Protein AF-A0AAP2W927-F1 (afdb_monomer)

Solvent-accessible surface area (backbone atoms only — not comparable to full-atom values): 16579 Å² total; per-residue (Å²): 138,87,88,82,86,79,88,80,82,81,78,82,79,80,78,75,82,73,83,51,72,66,64,53,50,55,53,52,53,53,50,55,56,51,49,67,62,45,52,66,55,53,55,59,55,50,60,62,66,34,50,56,60,29,52,51,37,48,52,53,52,42,51,56,51,50,53,50,54,73,75,40,98,78,74,52,71,67,54,54,34,49,52,55,70,71,43,90,69,63,37,78,82,71,36,56,79,45,62,45,78,50,72,59,98,88,72,82,48,74,26,45,23,38,33,33,80,74,47,92,60,71,49,62,59,44,102,68,80,62,88,65,61,72,53,50,58,58,54,50,53,51,54,52,48,40,58,48,53,69,75,42,90,55,78,44,41,68,61,40,47,57,53,47,35,64,74,59,74,68,58,61,32,34,41,32,44,94,90,44,69,22,28,42,41,78,47,50,41,72,71,22,66,85,87,57,57,55,69,40,30,36,40,39,32,30,32,82,53,87,64,84,61,66,87,45,39,30,37,29,38,37,35,66,83,81,69,44,46,30,33,11,21,32,89,86,48,44,81,84,22,58,41,73,70,87,37,54,32,35,67,58,38,44,52,45,50,76,67,38,48,32,89,97,50,92,37,44,36,40,42,78,58,90,63,69,47,58,48,64,76,87,125

Foldseek 3Di:
DDDDDDDDDDDPDDPPPDDDPVNVVVVVVVVVVVCVVVVVVVVVLVLLVQQLLQVVLQVVLLVVLVVVCVVDVDDDLVNSLVSQVPDPRARPVRWHWHWDWDDDPPPPDTWTWIATPSHRDIDTPDPDDDVPPQCNLQSVLLVQLLVQCVPDPDLDFQVSQVVVCVVLVNAFKWKAAPNQIWGKGKGFASLADPPDRSLFGMWIATASDPDDDDQQWGQWTQQSSNRFIKGFADLVLHGDGTGHQHDRTSVRSVVLQVQDHRPPDRRGRIDTRPDMHIGDPDD

Radius of gyration: 27.72 Å; Cα contacts (8 Å, |Δi|>4): 415; chains: 1; bounding box: 110×82×56 Å

Structure (mmCIF, N/CA/C/O backbone):
data_AF-A0AAP2W927-F1
#
_entry.id   AF-A0AAP2W927-F1
#
loop_
_atom_site.group_PDB
_atom_site.id
_atom_site.type_symbol
_atom_site.label_atom_id
_atom_site.label_alt_id
_atom_site.label_comp_id
_atom_site.label_asym_id
_atom_site.label_entity_id
_atom_site.label_seq_id
_atom_site.pdbx_PDB_ins_code
_atom_site.Cartn_x
_atom_site.Cartn_y
_atom_site.Cartn_z
_atom_site.occupancy
_atom_site.B_iso_or_equiv
_atom_site.auth_seq_id
_atom_site.auth_comp_id
_atom_site.auth_asym_id
_atom_site.auth_atom_id
_atom_site.pdbx_PDB_model_num
ATOM 1 N N . MET A 1 1 ? 69.339 57.121 -22.528 1.00 41.41 1 MET A N 1
ATOM 2 C CA . MET A 1 1 ? 67.972 56.944 -23.074 1.00 41.41 1 MET A CA 1
ATOM 3 C C . MET A 1 1 ? 67.552 55.491 -22.894 1.00 41.41 1 MET A C 1
ATOM 5 O O . MET A 1 1 ? 68.192 54.612 -23.451 1.00 41.41 1 MET A O 1
ATOM 9 N N . ILE A 1 2 ? 66.532 55.245 -22.070 1.00 43.00 2 ILE A N 1
ATOM 10 C CA . ILE A 1 2 ? 65.996 53.916 -21.736 1.00 43.00 2 ILE A CA 1
ATOM 11 C C . ILE A 1 2 ? 64.987 53.513 -22.824 1.00 43.00 2 ILE A C 1
ATOM 13 O O . ILE A 1 2 ? 64.023 54.243 -23.050 1.00 43.00 2 ILE A O 1
ATOM 17 N N . ARG A 1 3 ? 65.186 52.373 -23.503 1.00 48.12 3 ARG A N 1
ATOM 18 C CA . ARG A 1 3 ? 64.188 51.803 -24.428 1.00 48.12 3 ARG A CA 1
ATOM 19 C C . ARG A 1 3 ? 63.149 51.005 -23.631 1.00 48.12 3 ARG A C 1
ATOM 21 O O . ARG A 1 3 ? 63.486 50.005 -23.007 1.00 48.12 3 ARG A O 1
ATOM 28 N N . LYS A 1 4 ? 61.894 51.461 -23.659 1.00 57.12 4 LYS A N 1
ATOM 29 C CA . LYS A 1 4 ? 60.700 50.707 -23.238 1.00 57.12 4 LYS A CA 1
ATOM 30 C C . LYS A 1 4 ? 60.122 49.921 -24.423 1.00 57.12 4 LYS A C 1
ATOM 32 O O . LYS A 1 4 ? 60.138 50.419 -25.544 1.00 57.12 4 LYS A O 1
ATOM 37 N N . GLY A 1 5 ? 59.500 48.781 -24.114 1.00 51.12 5 GLY A N 1
ATOM 38 C CA . GLY A 1 5 ? 58.559 48.041 -24.971 1.00 51.12 5 GLY A CA 1
ATOM 39 C C . GLY A 1 5 ? 59.088 46.654 -25.349 1.00 51.12 5 GLY A C 1
ATOM 40 O O . GLY A 1 5 ? 60.235 46.541 -25.750 1.00 51.12 5 GLY A O 1
ATOM 41 N N . LEU A 1 6 ? 58.344 45.551 -25.261 1.00 59.62 6 LEU A N 1
ATOM 42 C CA . LEU A 1 6 ? 56.907 45.352 -25.075 1.00 59.62 6 LEU A CA 1
ATOM 43 C C . LEU A 1 6 ? 56.723 43.874 -24.660 1.00 59.62 6 LEU A C 1
ATOM 45 O O . LEU A 1 6 ? 57.213 42.988 -25.358 1.00 59.62 6 LEU A O 1
ATOM 49 N N . VAL A 1 7 ? 56.066 43.583 -23.533 1.00 63.94 7 VAL A N 1
ATOM 50 C CA . VAL A 1 7 ? 55.748 42.193 -23.151 1.00 63.94 7 VAL A CA 1
ATOM 51 C C . VAL A 1 7 ? 54.517 41.756 -23.943 1.00 63.94 7 VAL A C 1
ATOM 53 O O . VAL A 1 7 ? 53.431 42.305 -23.761 1.00 63.94 7 VAL A O 1
ATOM 56 N N . ALA A 1 8 ? 54.685 40.785 -24.838 1.00 65.44 8 ALA A N 1
ATOM 57 C CA . ALA A 1 8 ? 53.585 40.186 -25.582 1.00 65.44 8 ALA A CA 1
ATOM 58 C C . ALA A 1 8 ? 52.778 39.252 -24.664 1.00 65.44 8 ALA A C 1
ATOM 60 O O . ALA A 1 8 ? 53.240 38.180 -24.279 1.00 65.44 8 ALA A O 1
ATOM 61 N N . VAL A 1 9 ? 51.553 39.652 -24.318 1.00 65.06 9 VAL A N 1
ATOM 62 C CA . VAL A 1 9 ? 50.587 38.789 -23.625 1.00 65.06 9 VAL A CA 1
ATOM 63 C C . VAL A 1 9 ? 50.012 37.792 -24.634 1.00 65.06 9 VAL A C 1
ATOM 65 O O . VAL A 1 9 ? 49.172 38.139 -25.465 1.00 65.06 9 VAL A O 1
ATOM 68 N N . GLN A 1 10 ? 50.445 36.533 -24.567 1.00 65.56 10 GLN A N 1
ATOM 69 C CA . GLN A 1 10 ? 49.832 35.432 -25.315 1.00 65.56 10 GLN A CA 1
ATOM 70 C C . GLN A 1 10 ? 48.478 35.056 -24.690 1.00 65.56 10 GLN A C 1
ATOM 72 O O . GLN A 1 10 ? 48.405 34.363 -23.677 1.00 65.56 10 GLN A O 1
ATOM 77 N N . ARG A 1 11 ? 47.371 35.482 -25.316 1.00 64.31 11 ARG A N 1
ATOM 78 C CA . ARG A 1 11 ? 46.029 34.950 -25.017 1.00 64.31 11 ARG A CA 1
ATOM 79 C C . ARG A 1 11 ? 45.899 33.534 -25.582 1.00 64.31 11 ARG A C 1
ATOM 81 O O . ARG A 1 11 ? 45.743 33.353 -26.788 1.00 64.31 11 ARG A O 1
ATOM 88 N N . LYS A 1 12 ? 45.891 32.532 -24.702 1.00 61.78 12 LYS A N 1
ATOM 89 C CA . LYS A 1 12 ? 45.495 31.153 -25.018 1.00 61.78 12 LYS A CA 1
ATOM 90 C C . LYS A 1 12 ? 43.998 31.153 -25.375 1.00 61.78 12 LYS A C 1
ATOM 92 O O . LYS A 1 12 ? 43.150 31.313 -24.501 1.00 61.78 12 LYS A O 1
ATOM 97 N N . ARG A 1 13 ? 43.656 31.061 -26.666 1.00 63.75 13 ARG A N 1
ATOM 98 C CA . ARG A 1 13 ? 42.261 30.918 -27.116 1.00 63.75 13 ARG A CA 1
ATOM 99 C C . ARG A 1 13 ? 41.768 29.526 -26.717 1.00 63.75 13 ARG A C 1
ATOM 101 O O . ARG A 1 13 ? 42.129 28.546 -27.358 1.00 63.75 13 ARG A O 1
ATOM 108 N N . ASN A 1 14 ? 40.946 29.444 -25.674 1.00 65.31 14 ASN A N 1
ATOM 109 C CA . ASN A 1 14 ? 40.149 28.252 -25.400 1.00 65.31 14 ASN A CA 1
ATOM 110 C C . ASN A 1 14 ? 39.118 28.105 -26.524 1.00 65.31 14 ASN A C 1
ATOM 112 O O . ASN A 1 14 ? 38.119 28.825 -26.559 1.00 65.31 14 ASN A O 1
ATOM 116 N N . THR A 1 15 ? 39.368 27.193 -27.459 1.00 64.44 15 THR A N 1
ATOM 117 C CA . THR A 1 15 ? 38.362 26.750 -28.420 1.00 64.44 15 THR A CA 1
ATOM 118 C C . THR A 1 15 ? 37.320 25.941 -27.652 1.00 64.44 15 THR A C 1
ATOM 120 O O . THR A 1 15 ? 37.520 24.774 -27.321 1.00 64.44 15 THR A O 1
ATOM 123 N N . LYS A 1 16 ? 36.196 26.575 -27.306 1.00 66.56 16 LYS A N 1
ATOM 124 C CA . LYS A 1 16 ? 35.016 25.832 -26.862 1.00 66.56 16 LYS A CA 1
ATOM 125 C C . LYS A 1 16 ? 34.570 24.992 -28.059 1.00 66.56 16 LYS A C 1
ATOM 127 O O . LYS A 1 16 ? 34.172 25.556 -29.075 1.00 66.56 16 LYS A O 1
ATOM 132 N N . LYS A 1 17 ? 34.719 23.668 -27.977 1.00 70.69 17 LYS A N 1
ATOM 133 C CA . LYS A 1 17 ? 34.159 22.745 -28.968 1.00 70.69 17 LYS A CA 1
ATOM 134 C C . LYS A 1 17 ? 32.643 22.943 -28.934 1.00 70.69 17 LYS A C 1
ATOM 136 O O . LYS A 1 17 ? 32.009 22.627 -27.933 1.00 70.69 17 LYS A O 1
ATOM 141 N N . GLY A 1 18 ? 32.103 23.593 -29.961 1.00 71.06 18 GLY A N 1
ATOM 142 C CA . GLY A 1 18 ? 30.664 23.728 -30.139 1.00 71.06 18 GLY A CA 1
ATOM 143 C C . GLY A 1 18 ? 30.068 22.364 -30.461 1.00 71.06 18 GLY A C 1
ATOM 144 O O . GLY A 1 18 ? 30.702 21.558 -31.142 1.00 71.06 18 GLY A O 1
ATOM 145 N N . PHE A 1 19 ? 28.872 22.118 -29.944 1.00 75.06 19 PHE A N 1
ATOM 146 C CA . PHE A 1 19 ? 28.095 20.928 -30.255 1.00 75.06 19 PHE A CA 1
ATOM 147 C C . PHE A 1 19 ? 27.815 20.891 -31.761 1.00 75.06 19 PHE A C 1
ATOM 149 O O . PHE A 1 19 ? 27.463 21.917 -32.351 1.00 75.06 19 PHE A O 1
ATOM 156 N N . THR A 1 20 ? 28.022 19.745 -32.407 1.00 86.12 20 THR A N 1
ATOM 157 C CA . THR A 1 20 ? 27.751 19.637 -33.844 1.00 86.12 20 THR A CA 1
ATOM 158 C C . THR A 1 20 ? 26.249 19.473 -34.075 1.00 86.12 20 THR A C 1
ATOM 160 O O . THR A 1 20 ? 25.551 18.846 -33.282 1.00 86.12 20 THR A O 1
ATOM 163 N N . LEU A 1 21 ? 25.729 20.026 -35.175 1.00 86.06 21 LEU A N 1
ATOM 164 C CA . LEU A 1 21 ? 24.304 19.911 -35.522 1.00 86.06 21 LEU A CA 1
ATOM 165 C C . LEU A 1 21 ? 23.874 18.438 -35.652 1.00 86.06 21 LEU A C 1
ATOM 167 O O . LEU A 1 21 ? 22.769 18.067 -35.263 1.00 86.06 21 LEU A O 1
ATOM 171 N N . VAL A 1 22 ? 24.785 17.594 -36.140 1.00 90.38 22 VAL A N 1
ATOM 172 C CA . VAL A 1 22 ? 24.579 16.149 -36.291 1.00 90.38 22 VAL A CA 1
ATOM 173 C C . VAL A 1 22 ? 24.394 15.466 -34.936 1.00 90.38 22 VAL A C 1
ATOM 175 O O . VAL A 1 22 ? 23.472 14.673 -34.774 1.00 90.38 22 VAL A O 1
ATOM 178 N N . GLU A 1 23 ? 25.224 15.800 -33.950 1.00 88.06 23 GLU A N 1
ATOM 179 C CA . GLU A 1 23 ? 25.152 15.228 -32.601 1.00 88.06 23 GLU A CA 1
ATOM 180 C C . GLU A 1 23 ? 23.823 15.573 -31.911 1.00 88.06 23 GLU A C 1
ATOM 182 O O . GLU A 1 23 ? 23.238 14.731 -31.235 1.00 88.06 23 GLU A O 1
ATOM 187 N N . LEU A 1 24 ? 23.273 16.763 -32.180 1.00 89.00 24 LEU A N 1
ATOM 188 C CA . LEU A 1 24 ? 21.949 17.158 -31.690 1.00 89.00 24 LEU A CA 1
ATOM 189 C C . LEU A 1 24 ? 20.814 16.376 -32.351 1.00 89.00 24 LEU A C 1
ATOM 191 O O . LEU A 1 24 ? 19.895 15.932 -31.664 1.00 89.00 24 LEU A O 1
ATOM 195 N N . ILE A 1 25 ? 20.883 16.175 -33.667 1.00 93.31 25 ILE A N 1
ATOM 196 C CA . ILE A 1 25 ? 19.855 15.427 -34.399 1.00 93.31 25 ILE A CA 1
ATOM 197 C C . ILE A 1 25 ? 19.789 13.971 -33.933 1.00 93.31 25 ILE A C 1
ATOM 199 O O . ILE A 1 25 ? 18.691 13.458 -33.729 1.00 93.31 25 ILE A O 1
ATOM 203 N N . VAL A 1 26 ? 20.933 13.316 -33.715 1.00 93.62 26 VAL A N 1
ATOM 204 C CA . VAL A 1 26 ? 20.960 11.916 -33.258 1.00 93.62 26 VAL A CA 1
ATOM 205 C C . VAL A 1 26 ? 20.266 11.766 -31.901 1.00 93.62 26 VAL A C 1
ATOM 207 O O . VAL A 1 26 ? 19.464 10.852 -31.721 1.00 93.62 26 VAL A O 1
ATOM 210 N N . VAL A 1 27 ? 20.508 12.690 -30.968 1.00 93.19 27 VAL A N 1
ATOM 211 C CA . VAL A 1 27 ? 19.874 12.666 -29.641 1.00 93.19 27 VAL A CA 1
ATOM 212 C C . VAL A 1 27 ? 18.359 12.848 -29.741 1.00 93.19 27 VAL A C 1
ATOM 214 O O . VAL A 1 27 ? 17.614 12.094 -29.118 1.00 93.19 27 VAL A O 1
ATOM 217 N N . ILE A 1 28 ? 17.889 13.796 -30.557 1.00 94.12 28 ILE A N 1
ATOM 218 C CA . ILE A 1 28 ? 16.449 14.023 -30.755 1.00 94.12 28 ILE A CA 1
ATOM 219 C C . ILE A 1 28 ? 15.784 12.775 -31.346 1.00 94.12 28 ILE A C 1
ATOM 221 O O . ILE A 1 28 ? 14.728 12.368 -30.871 1.00 94.12 28 ILE A O 1
ATOM 225 N N . VAL A 1 29 ? 16.413 12.129 -32.333 1.00 95.94 29 VAL A N 1
ATOM 226 C CA . VAL A 1 29 ? 15.892 10.891 -32.935 1.00 95.94 29 VAL A CA 1
ATOM 227 C C . VAL A 1 29 ? 15.758 9.783 -31.889 1.00 95.94 29 VAL A C 1
ATOM 229 O O . VAL A 1 29 ? 14.711 9.142 -31.822 1.00 95.94 29 VAL A O 1
ATOM 232 N N . ILE A 1 30 ? 16.768 9.585 -31.037 1.00 94.69 30 ILE A N 1
ATOM 233 C CA . ILE A 1 30 ? 16.712 8.573 -29.970 1.00 94.69 30 ILE A CA 1
ATOM 234 C C . ILE A 1 30 ? 15.584 8.888 -28.977 1.00 94.69 30 ILE A C 1
ATOM 236 O O . ILE A 1 30 ? 14.810 7.995 -28.637 1.00 94.69 30 ILE A O 1
ATOM 240 N N . ILE A 1 31 ? 15.437 10.149 -28.553 1.00 94.38 31 ILE A N 1
ATOM 241 C CA . ILE A 1 31 ? 14.362 10.563 -27.636 1.00 94.38 31 ILE A CA 1
ATOM 242 C C . ILE A 1 31 ? 12.983 10.315 -28.256 1.00 94.38 31 ILE A C 1
ATOM 244 O O . ILE A 1 31 ? 12.106 9.796 -27.573 1.00 94.38 31 ILE A O 1
ATOM 248 N N . LEU A 1 32 ? 12.786 10.636 -29.538 1.00 93.94 32 LEU A N 1
ATOM 249 C CA . LEU A 1 32 ? 11.504 10.430 -30.221 1.00 93.94 32 LEU A CA 1
ATOM 250 C C . LEU A 1 32 ? 11.127 8.946 -30.311 1.00 93.94 32 LEU A C 1
ATOM 252 O O . LEU A 1 32 ? 9.969 8.595 -30.087 1.00 93.94 32 LEU A O 1
ATOM 256 N N . VAL A 1 33 ? 12.100 8.074 -30.588 1.00 92.94 33 VAL A N 1
ATOM 257 C CA . VAL A 1 33 ? 11.880 6.620 -30.623 1.00 92.94 33 VAL A CA 1
ATOM 258 C C . VAL A 1 33 ? 11.528 6.084 -29.232 1.00 92.94 33 VAL A C 1
ATOM 260 O O . VAL A 1 33 ? 10.567 5.329 -29.095 1.00 92.94 33 VAL A O 1
ATOM 263 N N . LEU A 1 34 ? 12.258 6.499 -28.191 1.00 92.12 34 LEU A N 1
ATOM 264 C CA . LEU A 1 34 ? 11.980 6.075 -26.816 1.00 92.12 34 LEU A CA 1
ATOM 265 C C . LEU A 1 34 ? 10.626 6.602 -26.320 1.00 92.12 34 LEU A C 1
ATOM 267 O O . LEU A 1 34 ? 9.846 5.843 -25.749 1.00 92.12 34 LEU A O 1
ATOM 271 N N . ALA A 1 35 ? 10.302 7.869 -26.587 1.00 85.62 35 ALA A N 1
ATOM 272 C CA . ALA A 1 35 ? 9.032 8.473 -26.196 1.00 85.62 35 ALA A CA 1
ATOM 273 C C . ALA A 1 35 ? 7.833 7.738 -26.816 1.00 85.62 35 ALA A C 1
ATOM 275 O O . ALA A 1 35 ? 6.854 7.473 -26.120 1.00 85.62 35 ALA A O 1
ATOM 276 N N . ALA A 1 36 ? 7.926 7.339 -28.090 1.00 88.56 36 ALA A N 1
ATOM 277 C CA . ALA A 1 36 ? 6.867 6.591 -28.765 1.00 88.56 36 ALA A CA 1
ATOM 278 C C . ALA A 1 36 ? 6.557 5.240 -28.090 1.00 88.56 36 ALA A C 1
ATOM 280 O O . ALA A 1 36 ? 5.397 4.833 -28.044 1.00 88.56 36 ALA A O 1
ATOM 281 N N . ALA A 1 37 ? 7.568 4.563 -27.535 1.00 80.69 37 ALA A N 1
ATOM 282 C CA . ALA A 1 37 ? 7.391 3.296 -26.823 1.00 80.69 37 ALA A CA 1
ATOM 283 C C . ALA A 1 37 ? 6.935 3.477 -25.362 1.00 80.69 37 ALA A C 1
ATOM 285 O O . ALA A 1 37 ? 6.188 2.652 -24.840 1.00 80.69 37 ALA A O 1
ATOM 286 N N . VAL A 1 38 ? 7.358 4.558 -24.701 1.00 78.06 38 VAL A N 1
ATOM 287 C CA . VAL A 1 38 ? 7.097 4.803 -23.271 1.00 78.06 38 VAL A CA 1
ATOM 288 C C . VAL A 1 38 ? 5.680 5.334 -23.011 1.00 78.06 38 VAL A C 1
ATOM 290 O O . VAL A 1 38 ? 5.053 4.946 -22.027 1.00 78.06 38 VAL A O 1
ATOM 293 N N . VAL A 1 39 ? 5.128 6.171 -23.895 1.00 72.19 39 VAL A N 1
ATOM 294 C CA . VAL A 1 39 ? 3.774 6.745 -23.743 1.00 72.19 39 VAL A CA 1
ATOM 295 C C . VAL A 1 39 ? 2.663 5.693 -23.539 1.00 72.19 39 VAL A C 1
ATOM 297 O O . VAL A 1 39 ? 1.903 5.840 -22.578 1.00 72.19 39 VAL A O 1
ATOM 300 N N . PRO A 1 40 ? 2.533 4.625 -24.356 1.00 65.50 40 PRO A N 1
ATOM 301 C CA . PRO A 1 40 ? 1.486 3.617 -24.145 1.00 65.50 40 PRO A CA 1
ATOM 302 C C . PRO A 1 40 ? 1.676 2.817 -22.849 1.00 65.50 40 PRO A C 1
ATOM 304 O O . PRO A 1 40 ? 0.692 2.409 -22.231 1.00 65.50 40 PRO A O 1
ATOM 307 N N . TRP A 1 41 ? 2.923 2.623 -22.411 1.00 59.75 41 TRP A N 1
ATOM 308 C CA . TRP A 1 41 ? 3.238 1.954 -21.150 1.00 59.75 41 TRP A CA 1
ATOM 309 C C . TRP A 1 41 ? 2.791 2.795 -19.943 1.00 59.75 41 TRP A C 1
ATOM 311 O O . TRP A 1 41 ? 2.049 2.301 -19.095 1.00 59.75 41 TRP A O 1
ATOM 321 N N . ILE A 1 42 ? 3.118 4.094 -19.927 1.00 63.06 42 ILE A N 1
ATOM 322 C CA . ILE A 1 42 ? 2.685 5.033 -18.876 1.00 63.06 42 ILE A CA 1
ATOM 323 C C . ILE A 1 42 ? 1.154 5.144 -18.821 1.00 63.06 42 ILE A C 1
ATOM 325 O O . ILE A 1 42 ? 0.568 5.096 -17.740 1.00 63.06 42 ILE A O 1
ATOM 329 N N . MET A 1 43 ? 0.483 5.243 -19.974 1.00 57.53 43 MET A N 1
ATOM 330 C CA . MET A 1 43 ? -0.981 5.359 -20.020 1.00 57.53 43 MET A CA 1
ATOM 331 C C . MET A 1 43 ? -1.692 4.157 -19.386 1.00 57.53 43 MET A C 1
ATOM 333 O O . MET A 1 43 ? -2.697 4.335 -18.699 1.00 57.53 43 MET A O 1
ATOM 337 N N . ARG A 1 44 ? -1.154 2.940 -19.545 1.00 51.59 44 ARG A N 1
ATOM 338 C CA . ARG A 1 44 ? -1.725 1.732 -18.933 1.00 51.59 44 ARG A CA 1
ATOM 339 C C . ARG A 1 44 ? -1.630 1.757 -17.404 1.00 51.59 44 ARG A C 1
ATOM 341 O O . ARG A 1 44 ? -2.599 1.398 -16.742 1.00 51.59 44 ARG A O 1
ATOM 348 N N . HIS A 1 45 ? -0.516 2.225 -16.842 1.00 51.53 45 HIS A N 1
ATOM 349 C CA . HIS A 1 45 ? -0.343 2.316 -15.387 1.00 51.53 45 HIS A CA 1
ATOM 350 C C . HIS A 1 45 ? -1.199 3.427 -14.751 1.00 51.53 45 HIS A C 1
ATOM 352 O O . HIS A 1 45 ? -1.743 3.234 -13.665 1.00 51.53 45 HIS A O 1
ATOM 358 N N . ILE A 1 46 ? -1.420 4.542 -15.459 1.00 58.41 46 ILE A N 1
ATOM 359 C CA . ILE A 1 46 ? -2.261 5.648 -14.972 1.00 58.41 46 ILE A CA 1
ATOM 360 C C . ILE A 1 46 ? -3.727 5.226 -14.780 1.00 58.41 46 ILE A C 1
ATOM 362 O O . ILE A 1 46 ? -4.356 5.645 -13.810 1.00 58.41 46 ILE A O 1
ATOM 366 N N . THR A 1 47 ? -4.287 4.406 -15.676 1.00 51.56 47 THR A N 1
ATOM 367 C CA . THR A 1 47 ? -5.705 3.994 -15.575 1.00 51.56 47 THR A CA 1
ATOM 368 C C . THR A 1 47 ? -6.008 3.228 -14.282 1.00 51.56 47 THR A C 1
ATOM 370 O O . THR A 1 47 ? -7.021 3.485 -13.639 1.00 51.56 47 THR A O 1
ATOM 373 N N . ASN A 1 48 ? -5.087 2.375 -13.824 1.00 51.41 48 ASN A N 1
ATOM 374 C CA . ASN A 1 48 ? -5.257 1.627 -12.576 1.00 51.41 48 ASN A CA 1
ATOM 375 C C . ASN A 1 48 ? -5.051 2.510 -11.336 1.00 51.41 48 ASN A C 1
ATOM 377 O O . ASN A 1 48 ? -5.844 2.435 -10.399 1.00 51.41 48 ASN A O 1
ATOM 381 N N . ALA A 1 49 ? -4.059 3.407 -11.359 1.00 55.22 49 ALA A N 1
ATOM 382 C CA . ALA A 1 49 ? -3.805 4.347 -10.263 1.00 55.22 49 ALA A CA 1
ATOM 383 C C . ALA A 1 49 ? -4.983 5.310 -10.015 1.00 55.22 49 ALA A C 1
ATOM 385 O O . ALA A 1 49 ? -5.205 5.758 -8.894 1.00 55.22 49 ALA A O 1
ATOM 386 N N . LYS A 1 50 ? -5.781 5.610 -11.048 1.00 64.62 50 LYS A N 1
ATOM 387 C CA . LYS A 1 50 ? -6.923 6.536 -10.970 1.00 64.62 50 LYS A CA 1
ATOM 388 C C . LYS A 1 50 ? -8.217 5.913 -10.445 1.00 64.62 50 LYS A C 1
ATOM 390 O O . LYS A 1 50 ? -9.121 6.658 -10.055 1.00 64.62 50 LYS A O 1
ATOM 395 N N . LYS A 1 51 ? -8.292 4.582 -10.358 1.00 65.88 51 LYS A N 1
ATOM 396 C CA . LYS A 1 51 ? -9.481 3.865 -9.878 1.00 65.88 51 LYS A CA 1
ATOM 397 C C . LYS A 1 51 ? -9.768 4.110 -8.397 1.00 65.88 51 LYS A C 1
ATOM 399 O O . LYS A 1 51 ? -10.923 4.292 -8.025 1.00 65.88 51 LYS A O 1
ATOM 404 N N . VAL A 1 52 ? -8.742 4.169 -7.551 1.00 63.78 52 VAL A N 1
ATOM 405 C CA . VAL A 1 52 ? -8.932 4.357 -6.100 1.00 63.78 52 VAL A CA 1
ATOM 406 C C . VAL A 1 52 ? -9.223 5.782 -5.685 1.00 63.78 52 VAL A C 1
ATOM 408 O O . VAL A 1 52 ? -10.151 5.970 -4.899 1.00 63.78 52 VAL A O 1
ATOM 411 N N . PRO 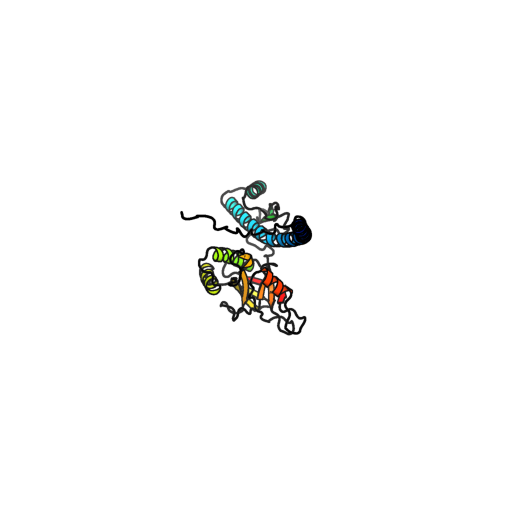A 1 53 ? -8.553 6.802 -6.239 1.00 66.50 53 PRO A N 1
ATOM 412 C CA . PRO A 1 53 ? -8.992 8.167 -6.023 1.00 66.50 53 PRO A CA 1
ATOM 413 C C . PRO A 1 53 ? -10.414 8.376 -6.563 1.00 66.50 53 PRO A C 1
ATOM 415 O O . PRO A 1 53 ? -11.206 9.032 -5.904 1.00 66.50 53 PRO A O 1
ATOM 418 N N . CYS A 1 54 ? -10.799 7.741 -7.681 1.00 74.19 54 CYS A N 1
ATOM 419 C CA . CYS A 1 54 ? -12.195 7.732 -8.141 1.00 74.19 54 CYS A CA 1
ATOM 420 C C . CYS A 1 54 ? -13.146 7.102 -7.104 1.00 74.19 54 CYS A C 1
ATOM 422 O O . CYS A 1 54 ? -14.178 7.683 -6.777 1.00 74.19 54 CYS A O 1
ATOM 424 N N . GLN A 1 55 ? -12.789 5.951 -6.529 1.00 71.31 55 GLN A N 1
ATOM 425 C CA . GLN A 1 55 ? -13.586 5.301 -5.486 1.00 71.31 55 GLN A CA 1
ATOM 426 C C . GLN A 1 55 ? -13.735 6.179 -4.231 1.00 71.31 55 GLN A C 1
ATOM 428 O O . GLN A 1 55 ? -14.844 6.332 -3.720 1.00 71.31 55 GLN A O 1
ATOM 433 N N . SER A 1 56 ? -12.639 6.780 -3.763 1.00 67.81 56 SER A N 1
ATOM 434 C CA . SER A 1 56 ? -12.624 7.700 -2.620 1.00 67.81 56 SER A CA 1
ATOM 435 C C . SER A 1 56 ? -13.469 8.949 -2.891 1.00 67.81 56 SER A C 1
ATOM 437 O O . SER A 1 56 ? -14.317 9.313 -2.079 1.00 67.81 56 SER A O 1
ATOM 439 N N . ASN A 1 57 ? -13.327 9.535 -4.083 1.00 79.12 57 ASN A N 1
ATOM 440 C CA . ASN A 1 57 ? -14.101 10.689 -4.531 1.00 79.12 57 ASN A CA 1
ATOM 441 C C . ASN A 1 57 ? -15.603 10.382 -4.561 1.00 79.12 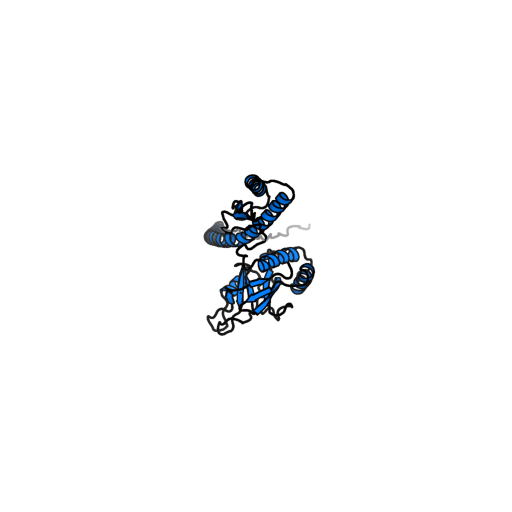57 ASN A C 1
ATOM 443 O O . ASN A 1 57 ? -16.389 11.149 -4.020 1.00 79.12 57 ASN A O 1
ATOM 447 N N . ARG A 1 58 ? -16.018 9.231 -5.105 1.00 77.19 58 ARG A N 1
ATOM 448 C CA . ARG A 1 58 ? -17.428 8.808 -5.051 1.00 77.19 58 ARG A CA 1
ATOM 449 C C . ARG A 1 58 ? -17.932 8.646 -3.615 1.00 77.19 58 ARG A C 1
ATOM 451 O O . ARG A 1 58 ? -19.072 8.991 -3.344 1.00 77.19 58 ARG A O 1
ATOM 458 N N . ARG A 1 59 ? -17.107 8.141 -2.689 1.00 72.44 59 ARG A N 1
ATOM 459 C CA . ARG A 1 59 ? -17.477 7.979 -1.271 1.00 72.44 59 ARG A CA 1
ATOM 460 C C . ARG A 1 59 ? -17.667 9.329 -0.575 1.00 72.44 59 ARG A C 1
ATOM 462 O O . ARG A 1 59 ? -18.656 9.502 0.123 1.00 72.44 59 ARG A O 1
ATOM 469 N N . ALA A 1 60 ? -16.737 10.260 -0.778 1.00 70.94 60 ALA A N 1
ATOM 470 C CA . ALA A 1 60 ? -16.842 11.623 -0.262 1.00 70.94 60 ALA A CA 1
ATOM 471 C C . ALA A 1 60 ? -18.097 12.316 -0.805 1.00 70.94 60 ALA A C 1
ATOM 473 O O . ALA A 1 60 ? -18.886 12.847 -0.035 1.00 70.94 60 ALA A O 1
ATOM 474 N N . LEU A 1 61 ? -18.341 12.180 -2.110 1.00 75.88 61 LEU A N 1
ATOM 475 C CA . LEU A 1 61 ? -19.511 12.757 -2.758 1.00 75.88 61 LEU A CA 1
ATOM 476 C C . LEU A 1 61 ? -20.830 12.166 -2.234 1.00 75.88 61 LEU A C 1
ATOM 478 O O . LEU A 1 61 ? -21.802 12.891 -2.083 1.00 75.88 61 LEU A O 1
ATOM 482 N N . ILE A 1 62 ? -20.868 10.873 -1.897 1.00 74.19 62 ILE A N 1
ATOM 483 C CA . ILE A 1 62 ? -22.029 10.271 -1.223 1.00 74.19 62 ILE A CA 1
ATOM 484 C C . ILE A 1 62 ? -22.267 10.915 0.144 1.00 74.19 62 ILE A C 1
ATOM 486 O O . ILE A 1 62 ? -23.413 11.212 0.457 1.00 74.19 62 ILE A O 1
ATOM 490 N N . TYR A 1 63 ? -21.226 11.141 0.952 1.00 67.25 63 TYR A N 1
ATOM 491 C CA . TYR A 1 63 ? -21.402 11.776 2.261 1.00 67.25 63 TYR A CA 1
ATOM 492 C C . TYR A 1 63 ? -21.924 13.209 2.141 1.00 67.25 63 TYR A C 1
ATOM 494 O O . TYR A 1 63 ? -22.844 13.553 2.873 1.00 67.25 63 TYR A O 1
ATOM 502 N N . ASP A 1 64 ? -21.416 13.997 1.190 1.00 72.06 64 ASP A N 1
ATOM 503 C CA . ASP A 1 64 ? -21.898 15.365 0.951 1.00 72.06 64 ASP A CA 1
ATOM 504 C C . ASP A 1 64 ? -23.381 15.378 0.544 1.00 72.06 64 ASP A C 1
ATOM 506 O O . ASP A 1 64 ? -24.166 16.197 1.020 1.00 72.06 64 ASP A O 1
ATOM 510 N N . LEU A 1 65 ? -23.788 14.443 -0.320 1.00 73.75 65 LEU A N 1
ATOM 511 C CA . LEU A 1 65 ? -25.180 14.322 -0.756 1.00 73.75 65 LEU A CA 1
ATOM 512 C C . LEU A 1 65 ? -26.10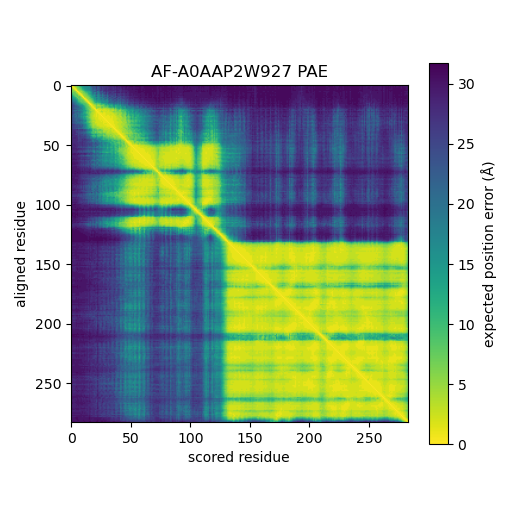0 13.809 0.360 1.00 73.75 65 LEU A C 1
ATOM 514 O O . LEU A 1 65 ? -27.238 14.257 0.461 1.00 73.75 65 LEU A O 1
ATOM 518 N N . VAL A 1 66 ? -25.627 12.887 1.202 1.00 71.25 66 VAL A N 1
ATOM 519 C CA . VAL A 1 66 ? -26.382 12.396 2.366 1.00 71.25 66 VAL A CA 1
ATOM 520 C C . VAL A 1 66 ? -26.524 13.483 3.433 1.00 71.25 66 VAL A C 1
ATOM 522 O O . VAL A 1 66 ? -27.595 13.604 4.017 1.00 71.25 66 VAL A O 1
ATOM 525 N N . ASP A 1 67 ? -25.493 14.297 3.671 1.00 64.56 67 ASP A N 1
ATOM 526 C CA . ASP A 1 67 ? -25.570 15.438 4.595 1.00 64.56 67 ASP A CA 1
ATOM 527 C C . ASP A 1 67 ? -26.588 16.477 4.100 1.00 64.56 67 ASP A C 1
ATOM 529 O O . ASP A 1 67 ? -27.439 16.932 4.863 1.00 64.56 67 ASP A O 1
ATOM 533 N N . ALA A 1 68 ? -26.600 16.758 2.793 1.00 69.00 68 ALA A N 1
ATOM 534 C CA . ALA A 1 68 ? -27.622 17.605 2.182 1.00 69.00 68 ALA A CA 1
ATOM 535 C C . ALA A 1 68 ? -29.043 17.034 2.347 1.00 69.00 68 ALA A C 1
ATOM 537 O O . ALA A 1 68 ? -29.953 17.756 2.746 1.00 69.00 68 ALA A O 1
ATOM 538 N N . LEU A 1 69 ? -29.222 15.727 2.125 1.00 67.25 69 LEU A N 1
ATOM 539 C CA . LEU A 1 69 ? -30.493 15.028 2.360 1.00 67.25 69 LEU A CA 1
ATOM 540 C C . LEU A 1 69 ? -30.926 15.023 3.833 1.00 67.25 69 LEU A C 1
ATOM 542 O O . LEU A 1 69 ? -32.115 14.940 4.117 1.00 67.25 69 LEU A O 1
ATOM 546 N N . ALA A 1 70 ? -29.987 15.083 4.777 1.00 67.00 70 ALA A N 1
ATOM 547 C CA . ALA A 1 70 ? -30.299 15.175 6.200 1.00 67.00 70 ALA A CA 1
ATOM 548 C C . ALA A 1 70 ? -30.708 16.598 6.620 1.00 67.00 70 ALA A C 1
ATOM 550 O O . ALA A 1 70 ? -31.379 16.772 7.640 1.00 67.00 70 ALA A O 1
ATOM 551 N N . MET A 1 71 ? -30.293 17.612 5.854 1.00 69.50 71 MET A N 1
ATOM 552 C CA . MET A 1 71 ? -30.595 19.021 6.103 1.00 69.50 71 MET A CA 1
ATOM 553 C C . MET A 1 71 ? -31.876 19.519 5.417 1.00 69.50 71 MET A C 1
ATOM 555 O O . MET A 1 71 ? -32.436 20.516 5.876 1.00 69.50 71 MET A O 1
ATOM 559 N N . ASP A 1 72 ? -32.342 18.857 4.355 1.00 62.69 72 ASP A N 1
ATOM 560 C CA . ASP A 1 72 ? -33.519 19.254 3.570 1.00 62.69 72 ASP A CA 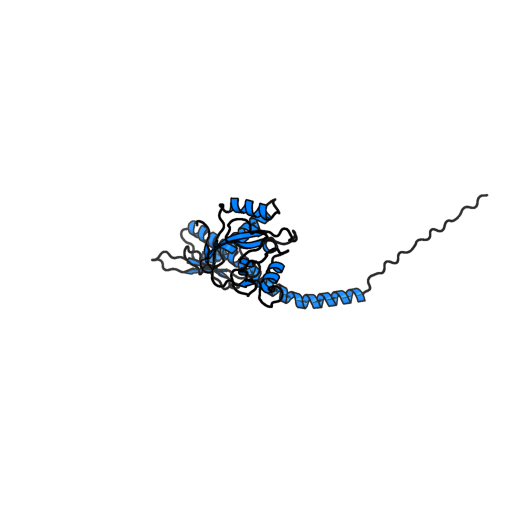1
ATOM 561 C C . ASP A 1 72 ? -34.522 18.093 3.432 1.00 62.69 72 ASP A C 1
ATOM 563 O O . ASP A 1 72 ? -34.143 16.953 3.181 1.00 62.69 72 ASP A O 1
ATOM 567 N N . GLU A 1 73 ? -35.822 18.360 3.580 1.00 53.97 73 GLU A N 1
ATOM 568 C CA . GLU A 1 73 ? -36.844 17.300 3.661 1.00 53.97 73 GLU A CA 1
ATOM 569 C C . GLU A 1 73 ? -37.215 16.681 2.298 1.00 53.97 73 GLU A C 1
ATOM 571 O O . GLU A 1 73 ? -37.933 15.679 2.265 1.00 53.97 73 GLU A O 1
ATOM 576 N N . ALA A 1 74 ? -36.745 17.221 1.164 1.00 53.00 74 ALA A N 1
ATOM 577 C CA . ALA A 1 74 ? -37.008 16.612 -0.143 1.00 53.00 74 ALA A CA 1
ATOM 578 C C . ALA A 1 74 ? -36.039 17.053 -1.254 1.00 53.00 74 ALA A C 1
ATOM 580 O O . ALA A 1 74 ? -36.242 18.082 -1.901 1.00 53.00 74 ALA A O 1
ATOM 581 N N . HIS A 1 75 ? -35.064 16.205 -1.589 1.00 64.75 75 HIS A N 1
ATOM 582 C CA . HIS A 1 75 ? -34.315 16.312 -2.846 1.00 64.75 75 HIS A CA 1
ATOM 583 C C . HIS A 1 75 ? -34.729 15.207 -3.819 1.00 64.75 75 HIS A C 1
ATOM 585 O O . HIS A 1 75 ? -34.790 14.030 -3.461 1.00 64.75 75 HIS A O 1
ATOM 591 N N . THR A 1 76 ? -35.006 15.564 -5.077 1.00 71.06 76 THR A N 1
ATOM 592 C CA . THR A 1 76 ? -35.201 14.555 -6.126 1.00 71.06 76 THR A CA 1
ATOM 593 C C . THR A 1 76 ? -33.852 14.002 -6.582 1.00 71.06 76 THR A C 1
ATOM 595 O O . THR A 1 76 ? -32.824 14.668 -6.470 1.00 71.06 76 THR A O 1
ATOM 598 N N . VAL A 1 77 ? -33.838 12.817 -7.202 1.00 67.81 77 VAL A N 1
ATOM 599 C CA . VAL A 1 77 ? -32.616 12.251 -7.817 1.00 67.81 77 VAL A CA 1
ATOM 600 C C . VAL A 1 77 ? -31.960 13.235 -8.796 1.00 67.81 77 VAL A C 1
ATOM 602 O O . VAL A 1 77 ? -30.740 13.275 -8.918 1.00 67.81 77 VAL A O 1
ATOM 605 N N . ARG A 1 78 ? -32.759 14.071 -9.473 1.00 69.94 78 ARG A N 1
ATOM 606 C CA . ARG A 1 78 ? -32.254 15.103 -10.386 1.00 69.94 78 ARG A CA 1
ATOM 607 C C . ARG A 1 78 ? -31.515 16.220 -9.647 1.00 69.94 78 ARG A C 1
ATOM 609 O O . ARG A 1 78 ? -30.522 16.716 -10.167 1.00 69.94 78 ARG A O 1
ATOM 616 N N . ASP A 1 79 ? -31.980 16.598 -8.463 1.00 75.69 79 ASP A N 1
ATOM 617 C CA . ASP A 1 79 ? -31.341 17.638 -7.654 1.00 75.69 79 ASP A CA 1
ATOM 618 C C . ASP A 1 79 ? -30.022 17.112 -7.066 1.00 75.69 79 ASP A C 1
ATOM 620 O O . ASP A 1 79 ? -28.997 17.782 -7.148 1.00 75.69 79 ASP A O 1
ATOM 624 N N . LEU A 1 80 ? -30.005 15.853 -6.616 1.00 75.81 80 LEU A N 1
ATOM 625 C CA . LEU A 1 80 ? -28.784 15.173 -6.165 1.00 75.81 80 LEU A CA 1
ATOM 626 C C . LEU A 1 80 ? -27.761 14.993 -7.294 1.00 75.81 80 LEU A C 1
ATOM 628 O O . LEU A 1 80 ? -26.562 15.162 -7.082 1.00 75.81 80 LEU A O 1
ATOM 632 N N . GLN A 1 81 ? -28.225 14.688 -8.509 1.00 77.38 81 GLN A N 1
ATOM 633 C CA . GLN A 1 81 ? -27.366 14.641 -9.691 1.00 77.38 81 GLN A CA 1
ATOM 634 C C . GLN A 1 81 ? -26.758 16.017 -9.993 1.00 77.38 81 GLN A C 1
ATOM 636 O O . GLN A 1 81 ? -25.563 16.102 -10.255 1.00 77.38 81 GLN A O 1
ATOM 641 N N . GLN A 1 82 ? -27.542 17.094 -9.905 1.00 81.12 82 GLN A N 1
ATOM 642 C CA . GLN A 1 82 ? -27.040 18.452 -10.120 1.00 81.12 82 GLN A CA 1
ATOM 643 C C . GLN A 1 82 ? -25.975 18.832 -9.080 1.00 81.12 82 GLN A C 1
ATOM 645 O O . GLN A 1 82 ? -24.928 19.360 -9.437 1.00 81.12 82 GLN A O 1
ATOM 650 N N . MET A 1 83 ? -26.188 18.489 -7.808 1.00 81.44 83 MET A N 1
ATOM 651 C CA . MET A 1 83 ? -25.196 18.698 -6.747 1.00 81.44 83 MET A CA 1
ATOM 652 C C . MET A 1 83 ? -23.903 17.906 -6.992 1.00 81.44 83 MET A C 1
ATOM 654 O O . MET A 1 83 ? -22.804 18.424 -6.786 1.00 81.44 83 MET A O 1
ATOM 658 N N . ALA A 1 84 ? -24.014 16.668 -7.482 1.00 81.00 84 ALA A N 1
ATOM 659 C CA . ALA A 1 84 ? -22.860 15.871 -7.892 1.00 81.00 84 ALA A CA 1
ATOM 660 C C . ALA A 1 84 ? -22.097 16.506 -9.071 1.00 81.00 84 ALA A C 1
ATOM 662 O O . ALA A 1 84 ? -20.861 16.516 -9.098 1.00 81.00 84 ALA A O 1
ATOM 663 N N . ASP A 1 85 ? -22.825 17.070 -10.034 1.00 83.81 85 ASP A N 1
ATOM 664 C CA . ASP A 1 85 ? -22.257 17.741 -11.201 1.00 83.81 85 ASP A CA 1
ATOM 665 C C . ASP A 1 85 ? -21.619 19.097 -10.856 1.00 83.81 85 ASP A C 1
ATOM 667 O O . ASP A 1 85 ? -20.609 19.457 -11.469 1.00 83.81 85 ASP A O 1
ATOM 671 N N . ASP A 1 86 ? -22.112 19.796 -9.834 1.00 86.69 86 ASP A N 1
ATOM 672 C CA . ASP A 1 86 ? -21.560 21.073 -9.360 1.00 86.69 86 ASP A CA 1
ATOM 673 C C . ASP A 1 86 ? -20.399 20.898 -8.362 1.00 86.69 86 ASP A C 1
ATOM 675 O O . ASP A 1 86 ? -19.582 21.804 -8.196 1.00 86.69 86 ASP A O 1
ATOM 679 N N . SER A 1 87 ? -20.266 19.722 -7.736 1.00 84.50 87 SER A N 1
ATOM 680 C CA . SER A 1 87 ? -19.176 19.419 -6.800 1.00 84.50 87 SER A CA 1
ATOM 681 C C . SER A 1 87 ? -17.790 19.503 -7.454 1.00 84.50 87 SER A C 1
ATOM 683 O O . SER A 1 87 ? -17.581 19.059 -8.588 1.00 84.50 87 SER A O 1
ATOM 685 N N . GLU A 1 88 ? -16.795 19.990 -6.707 1.00 85.88 88 GLU A N 1
ATOM 686 C CA . GLU A 1 88 ? -15.379 19.977 -7.112 1.00 85.88 88 GLU A CA 1
ATOM 687 C C . GLU A 1 88 ? -14.796 18.551 -7.185 1.00 85.88 88 GLU A C 1
ATOM 689 O O . GLU A 1 88 ? -13.748 18.315 -7.793 1.00 85.88 88 GLU A O 1
ATOM 694 N N . ILE A 1 89 ? -15.491 17.572 -6.603 1.00 82.88 89 ILE A N 1
ATOM 695 C CA . ILE A 1 89 ? -15.077 16.174 -6.547 1.00 82.88 89 ILE A CA 1
ATOM 696 C C . ILE A 1 89 ? -15.346 15.501 -7.902 1.00 82.88 89 ILE A C 1
ATOM 698 O O . ILE A 1 89 ? -16.462 15.083 -8.204 1.00 82.88 89 ILE A O 1
ATOM 702 N N . LYS A 1 90 ? -14.306 15.357 -8.736 1.00 86.81 90 LYS A N 1
ATOM 703 C CA . LYS A 1 90 ? -14.394 14.767 -10.091 1.00 86.81 90 LYS A CA 1
ATOM 704 C C . LYS A 1 90 ? -13.649 13.442 -10.233 1.00 86.81 90 LYS A C 1
ATOM 706 O O . LYS A 1 90 ? -12.781 13.099 -9.431 1.00 86.81 90 LYS A O 1
ATOM 711 N N . CYS A 1 91 ? -13.972 12.683 -11.279 1.00 82.69 91 CYS A N 1
ATOM 712 C CA . CYS A 1 91 ? -13.214 11.487 -11.634 1.00 82.69 91 CYS A CA 1
ATOM 713 C C . CYS A 1 91 ? -11.829 11.880 -12.195 1.00 82.69 91 CYS A C 1
ATOM 715 O O . CYS A 1 91 ? -11.766 12.617 -13.181 1.00 82.69 91 CYS A O 1
ATOM 717 N N . PRO A 1 92 ? -10.714 11.347 -11.663 1.00 79.88 92 PRO A N 1
ATOM 718 C CA . PRO A 1 92 ? -9.366 11.641 -12.168 1.00 79.88 92 PRO A CA 1
ATOM 719 C C . PRO A 1 92 ? -9.109 11.187 -13.617 1.00 79.88 92 PRO A C 1
ATOM 721 O O . PRO A 1 92 ? -8.152 11.630 -14.262 1.00 79.88 92 PRO A O 1
ATOM 724 N N . GLU A 1 93 ? -9.918 10.259 -14.133 1.00 77.94 93 GLU A N 1
ATOM 725 C CA . GLU A 1 93 ? -9.876 9.793 -15.528 1.00 77.94 93 GLU A CA 1
ATOM 726 C C . GLU A 1 93 ? -10.820 10.592 -16.447 1.00 77.94 93 GLU A C 1
ATOM 728 O O . GLU A 1 93 ? -10.920 10.312 -17.639 1.00 77.94 93 GLU A O 1
ATOM 733 N N . GLY A 1 94 ? -11.509 11.600 -15.905 1.00 80.94 94 GLY A N 1
ATOM 734 C CA . GLY A 1 94 ? -12.497 12.387 -16.641 1.00 80.94 94 GLY A CA 1
ATOM 735 C C . GLY A 1 94 ? -13.820 11.653 -16.865 1.00 80.94 94 GLY A C 1
ATOM 736 O O . GLY A 1 94 ? -14.539 11.983 -17.802 1.00 80.94 94 GLY A O 1
ATOM 737 N N . GLY A 1 95 ? -14.121 10.643 -16.046 1.00 81.25 95 GLY A N 1
ATOM 738 C CA . GLY A 1 95 ? -15.433 10.005 -16.023 1.00 81.25 95 GLY A CA 1
ATOM 739 C C . GLY A 1 95 ? -16.523 10.884 -15.408 1.00 81.25 95 GLY A C 1
ATOM 740 O O . GLY A 1 95 ? -16.251 11.755 -14.579 1.00 81.25 95 GLY A O 1
ATOM 741 N N . THR A 1 96 ? -17.762 10.622 -15.798 1.00 81.94 96 THR A N 1
ATOM 742 C CA . THR A 1 96 ? -18.967 11.257 -15.263 1.00 81.94 96 THR A CA 1
ATOM 743 C C . THR A 1 96 ? -19.525 10.420 -14.117 1.00 81.94 96 THR A C 1
ATOM 745 O O . THR A 1 96 ? -19.536 9.186 -14.181 1.00 81.94 96 THR A O 1
ATOM 748 N N . TYR A 1 97 ? -19.977 11.096 -13.062 1.00 85.75 97 TYR A N 1
ATOM 749 C CA . TYR A 1 97 ? -20.677 10.467 -11.951 1.00 85.75 97 TYR A CA 1
ATOM 750 C C . TYR A 1 97 ? -22.182 10.501 -12.187 1.00 85.75 97 TYR A C 1
ATOM 752 O O . TYR A 1 97 ? -22.741 11.532 -12.548 1.00 85.75 97 TYR A O 1
ATOM 760 N N . THR A 1 98 ? -22.834 9.362 -11.988 1.00 79.75 98 THR A N 1
ATOM 761 C CA . THR A 1 98 ? -24.287 9.229 -12.080 1.00 79.75 98 THR A CA 1
ATOM 762 C C . THR A 1 98 ? -24.832 8.810 -10.729 1.00 79.75 98 THR A C 1
ATOM 764 O O . THR A 1 98 ? -24.419 7.785 -10.185 1.00 79.75 98 THR A O 1
ATOM 767 N N . VAL A 1 99 ? -25.759 9.606 -10.213 1.00 79.56 99 VAL A N 1
ATOM 768 C CA . VAL A 1 99 ? -26.489 9.358 -8.978 1.00 79.56 99 VAL A CA 1
ATOM 769 C C . VAL A 1 99 ? -27.682 8.456 -9.283 1.00 79.56 99 VAL A C 1
ATOM 771 O O . VAL A 1 99 ? -28.464 8.716 -10.197 1.00 79.56 99 VAL A O 1
ATOM 774 N N . MET A 1 100 ? -27.819 7.375 -8.526 1.00 71.56 100 MET A N 1
ATOM 775 C CA . MET A 1 100 ? -28.934 6.435 -8.616 1.00 71.56 100 MET A CA 1
ATOM 776 C C . MET A 1 100 ? -29.505 6.211 -7.221 1.00 71.56 100 MET A C 1
ATOM 778 O O . MET A 1 100 ? -28.744 5.975 -6.296 1.00 71.56 100 MET A O 1
ATOM 782 N N . CYS A 1 101 ? -30.825 6.225 -7.065 1.00 65.50 101 CYS A N 1
ATOM 783 C CA . CYS A 1 101 ? -31.476 5.817 -5.819 1.00 65.50 101 CYS A CA 1
ATOM 784 C C . CYS A 1 101 ? -32.210 4.492 -6.055 1.00 65.50 101 CYS A C 1
ATOM 786 O O . CYS A 1 101 ? -32.906 4.350 -7.063 1.00 65.50 101 CYS A O 1
ATOM 788 N N . THR A 1 102 ? -32.048 3.520 -5.155 1.00 56.19 102 THR A N 1
ATOM 789 C CA . THR A 1 102 ? -32.722 2.209 -5.233 1.00 56.19 102 THR A CA 1
ATOM 790 C C . THR A 1 102 ? -33.462 1.891 -3.928 1.00 56.19 102 THR A C 1
ATOM 792 O O . THR A 1 102 ? -32.774 1.701 -2.928 1.00 56.19 102 THR A O 1
ATOM 795 N N . GLY A 1 103 ? -34.811 1.794 -3.955 1.00 55.91 103 GLY A N 1
ATOM 796 C CA . GLY A 1 103 ? -35.677 1.407 -2.814 1.00 55.91 103 GLY A CA 1
ATOM 797 C C . GLY A 1 103 ? -37.208 1.582 -3.015 1.00 55.91 103 GLY A C 1
ATOM 798 O O . GLY A 1 103 ? -37.628 2.336 -3.893 1.00 55.91 103 GLY A O 1
ATOM 799 N N . ASP A 1 104 ? -38.027 0.856 -2.223 1.00 44.00 104 ASP A N 1
ATOM 800 C CA . ASP A 1 104 ? -39.513 0.914 -2.113 1.00 44.00 104 ASP A CA 1
ATOM 801 C C . ASP A 1 104 ? -39.922 1.646 -0.804 1.00 44.00 104 ASP A C 1
ATOM 803 O O . ASP A 1 104 ? -39.371 1.331 0.258 1.00 44.00 104 ASP A O 1
ATOM 807 N N . PRO A 1 105 ? -40.879 2.601 -0.834 1.00 39.19 105 PRO A N 1
ATOM 808 C CA . PRO A 1 105 ? -41.226 3.481 0.293 1.00 39.19 105 PRO A CA 1
ATOM 809 C C . PRO A 1 105 ? -41.830 2.811 1.544 1.00 39.19 105 PRO A C 1
ATOM 811 O O . PRO A 1 105 ? -42.151 3.518 2.500 1.00 39.19 105 PRO A O 1
ATOM 814 N N . LEU A 1 106 ? -42.005 1.486 1.579 1.00 41.91 106 LEU A N 1
ATOM 815 C CA . LEU A 1 106 ? -42.519 0.772 2.759 1.00 41.91 106 LEU A CA 1
ATOM 816 C C . LEU A 1 106 ? -41.444 0.086 3.622 1.00 41.91 106 LEU A C 1
ATOM 818 O O . LEU A 1 106 ? -41.768 -0.323 4.737 1.00 41.91 106 LEU A O 1
ATOM 822 N N . GLU A 1 107 ? -40.186 -0.008 3.166 1.00 46.47 107 GLU A N 1
ATOM 823 C CA . GLU A 1 107 ? -39.113 -0.713 3.902 1.00 46.47 107 GLU A CA 1
ATOM 824 C C . GLU A 1 107 ? -37.910 0.156 4.308 1.00 46.47 107 GLU A C 1
ATOM 826 O O . GLU A 1 107 ? -37.009 -0.338 4.979 1.00 46.47 107 GLU A O 1
ATOM 831 N N . ASN A 1 108 ? -37.930 1.466 4.028 1.00 47.00 108 ASN A N 1
ATOM 832 C CA . ASN A 1 108 ? -36.915 2.410 4.524 1.00 47.00 108 ASN A CA 1
ATOM 833 C C . ASN A 1 108 ? -35.477 2.051 4.070 1.00 47.00 108 ASN A C 1
ATOM 835 O O . ASN A 1 108 ? -34.536 2.083 4.859 1.00 47.00 108 ASN A O 1
ATOM 839 N N . THR A 1 109 ? -35.313 1.690 2.791 1.00 43.44 109 THR A N 1
ATOM 840 C CA . THR A 1 109 ? -34.030 1.283 2.184 1.00 43.44 109 THR A CA 1
ATOM 841 C C . THR A 1 109 ? -33.639 2.192 1.013 1.00 43.44 109 THR A C 1
ATOM 843 O O . THR A 1 109 ? -33.400 1.708 -0.096 1.00 43.44 109 THR A O 1
ATOM 846 N N . ASP A 1 110 ? -33.629 3.512 1.196 1.00 49.66 110 ASP A N 1
ATOM 847 C CA . ASP A 1 110 ? -33.141 4.411 0.145 1.00 49.66 110 ASP A CA 1
ATOM 848 C C . ASP A 1 110 ? -31.613 4.349 0.078 1.00 49.66 110 ASP A C 1
ATOM 850 O O . ASP A 1 110 ? -30.886 4.989 0.834 1.00 49.66 110 ASP A O 1
ATOM 854 N N . THR A 1 111 ? -31.109 3.545 -0.857 1.00 60.09 111 THR A N 1
ATOM 855 C CA . THR A 1 111 ? -29.669 3.395 -1.068 1.00 60.09 111 THR A CA 1
ATOM 856 C C . THR A 1 111 ? -29.201 4.391 -2.133 1.00 60.09 111 THR A C 1
ATOM 858 O O . THR A 1 111 ? -29.390 4.175 -3.332 1.00 60.09 111 THR A O 1
ATOM 861 N N . LEU A 1 112 ? -28.601 5.512 -1.713 1.00 66.8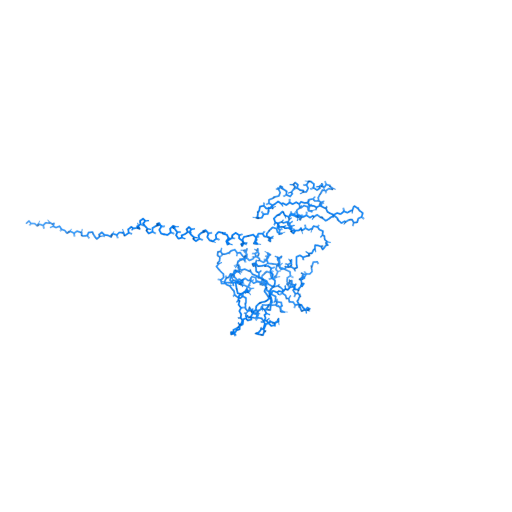8 112 LEU A N 1
ATOM 862 C CA . LEU A 1 112 ? -28.024 6.512 -2.623 1.00 66.88 112 LEU A CA 1
ATOM 863 C C . LEU A 1 112 ? -26.732 5.979 -3.250 1.00 66.88 112 LEU A C 1
ATOM 865 O O . LEU A 1 112 ? -25.735 5.837 -2.558 1.00 66.88 112 LEU A O 1
ATOM 869 N N . GLN A 1 113 ? -26.692 5.710 -4.548 1.00 73.00 113 GLN A N 1
ATOM 870 C CA . GLN A 1 113 ? -25.510 5.182 -5.229 1.00 73.00 113 GLN A CA 1
ATOM 871 C C . GLN A 1 113 ? -24.864 6.192 -6.172 1.00 73.00 113 GLN A C 1
ATOM 873 O O . GLN A 1 113 ? -25.558 6.910 -6.885 1.00 73.00 113 GLN A O 1
ATOM 878 N N . ILE A 1 114 ? -23.529 6.177 -6.246 1.00 75.75 114 ILE A N 1
ATOM 879 C CA . ILE A 1 114 ? -22.775 6.891 -7.283 1.00 75.75 114 ILE A CA 1
ATOM 880 C C . ILE A 1 114 ? -22.019 5.893 -8.156 1.00 75.75 114 ILE A C 1
ATOM 882 O O . ILE A 1 114 ? -21.198 5.105 -7.676 1.00 75.75 114 ILE A O 1
ATOM 886 N N . VAL A 1 115 ? -22.278 5.965 -9.461 1.00 77.56 115 VAL A N 1
ATOM 887 C CA . VAL A 1 115 ? -21.646 5.151 -10.505 1.00 77.56 115 VAL A CA 1
ATOM 888 C C . VAL A 1 115 ? -20.725 6.031 -11.341 1.00 77.56 115 VAL A C 1
ATOM 890 O O . VAL A 1 115 ? -21.071 7.165 -11.652 1.00 77.56 115 VAL A O 1
ATOM 893 N N . CYS A 1 116 ? -19.555 5.516 -11.722 1.00 82.62 116 CYS A N 1
ATOM 894 C CA . CYS A 1 116 ? -18.679 6.178 -12.688 1.00 82.62 116 CYS A CA 1
ATOM 895 C C . CYS A 1 116 ? -18.712 5.422 -14.020 1.00 82.62 116 CYS A C 1
ATOM 897 O O . CYS A 1 116 ? -18.559 4.205 -14.054 1.00 82.62 116 CYS A O 1
ATOM 899 N N . ASP A 1 117 ? -18.856 6.130 -15.135 1.00 79.19 117 ASP A N 1
ATOM 900 C CA . ASP A 1 117 ? -18.844 5.535 -16.480 1.00 79.19 117 ASP A CA 1
ATOM 901 C C . ASP A 1 117 ? -17.483 4.911 -16.867 1.00 79.19 117 ASP A C 1
ATOM 903 O O . ASP A 1 117 ? -17.430 3.946 -17.634 1.00 79.19 117 ASP A O 1
ATOM 907 N N . LYS A 1 118 ? -16.380 5.424 -16.307 1.00 79.50 118 LYS A N 1
ATOM 908 C CA . LYS A 1 118 ? -15.019 4.877 -16.472 1.00 79.50 118 LYS A CA 1
ATOM 909 C C . LYS A 1 118 ? -14.718 3.714 -15.532 1.00 79.50 118 LYS A C 1
ATOM 911 O O . LYS A 1 118 ? -14.002 2.786 -15.902 1.00 79.50 118 LYS A O 1
ATOM 916 N N . HIS A 1 119 ? -15.310 3.727 -14.341 1.00 70.94 119 HIS A N 1
ATOM 917 C CA . HIS A 1 119 ? -15.059 2.749 -13.288 1.00 70.94 119 HIS A CA 1
ATOM 918 C C . HIS A 1 119 ? -16.384 2.079 -12.921 1.00 70.94 119 HIS A C 1
ATOM 920 O O . HIS A 1 119 ? -17.179 2.629 -12.163 1.00 70.94 119 HIS A O 1
ATOM 926 N N . LYS A 1 120 ? -16.624 0.901 -13.516 1.00 57.84 120 LYS A N 1
ATOM 927 C CA . LYS A 1 120 ? -17.902 0.156 -13.515 1.00 57.84 120 LYS A CA 1
ATOM 928 C C . LYS A 1 120 ? -18.332 -0.420 -12.152 1.00 57.84 120 LYS A C 1
ATOM 930 O O . LYS A 1 120 ? -19.097 -1.378 -12.104 1.00 57.84 120 LYS A O 1
ATOM 935 N N . ASP A 1 121 ? -17.810 0.110 -11.058 1.00 60.81 121 ASP A N 1
ATOM 936 C CA . ASP A 1 121 ? -18.146 -0.238 -9.686 1.00 60.81 121 ASP A CA 1
ATOM 937 C C . ASP A 1 121 ? -19.041 0.849 -9.063 1.00 60.81 121 ASP A C 1
ATOM 939 O O . ASP A 1 121 ? -18.677 2.024 -9.013 1.00 60.81 121 ASP A O 1
ATOM 943 N N . SER A 1 122 ? -20.230 0.456 -8.604 1.00 51.22 122 SER A N 1
ATOM 944 C CA . SER A 1 122 ? -21.172 1.334 -7.897 1.00 51.22 122 SER A CA 1
ATOM 945 C C . SER A 1 122 ? -20.823 1.382 -6.410 1.00 51.22 122 SER A C 1
ATOM 947 O O . SER A 1 122 ? -20.553 0.341 -5.810 1.00 51.22 122 SER A O 1
ATOM 949 N N . ILE A 1 123 ? -20.852 2.566 -5.794 1.00 54.22 123 ILE A N 1
ATOM 950 C CA . ILE A 1 123 ? -20.825 2.687 -4.329 1.00 54.22 123 ILE A CA 1
ATOM 951 C C . ILE A 1 123 ? -22.216 3.107 -3.881 1.00 54.22 123 ILE A C 1
ATOM 953 O O . ILE A 1 123 ? -22.668 4.168 -4.292 1.00 54.22 123 ILE A O 1
ATOM 957 N N . SER A 1 124 ? -22.865 2.292 -3.052 1.00 49.34 124 SER A N 1
ATOM 958 C CA . SER A 1 124 ? -24.136 2.606 -2.393 1.00 49.34 124 SER A CA 1
ATOM 959 C C . SER A 1 124 ? -23.893 3.265 -1.032 1.00 49.34 124 SER A C 1
ATOM 961 O O . SER A 1 124 ? -22.989 2.871 -0.292 1.00 49.34 124 SER A O 1
ATOM 963 N N . GLY A 1 125 ? -24.708 4.262 -0.724 1.00 49.94 125 GLY A N 1
ATOM 964 C CA . GLY A 1 125 ? -24.750 5.088 0.475 1.00 49.94 125 GLY A CA 1
ATOM 965 C C . GLY A 1 125 ? -25.784 4.602 1.477 1.00 49.94 125 GLY A C 1
ATOM 966 O O . GLY A 1 125 ? -26.443 5.419 2.100 1.00 49.94 125 GLY A O 1
ATOM 967 N N . ASP A 1 126 ? -25.920 3.287 1.626 1.00 39.28 126 ASP A N 1
ATOM 968 C CA . ASP A 1 126 ? -26.726 2.700 2.690 1.00 39.28 126 ASP A CA 1
ATOM 969 C C . ASP A 1 126 ? -25.832 1.956 3.676 1.00 39.28 126 ASP A C 1
ATOM 971 O O . ASP A 1 126 ? -24.840 1.312 3.302 1.00 39.28 126 ASP A O 1
ATOM 975 N N . GLY A 1 127 ? -26.178 2.070 4.951 1.00 42.91 127 GLY A N 1
ATOM 976 C CA . GLY A 1 127 ? -25.599 1.282 6.024 1.00 42.91 127 GLY A CA 1
ATOM 977 C C . GLY A 1 127 ? -26.035 -0.174 5.886 1.00 42.91 127 GLY A C 1
ATOM 978 O O . GLY A 1 127 ? -26.889 -0.632 6.627 1.00 42.91 127 GLY A O 1
ATOM 979 N N . GLY A 1 128 ? -25.452 -0.913 4.941 1.00 31.95 128 GLY A N 1
ATOM 980 C CA . GLY A 1 128 ? -25.784 -2.322 4.726 1.00 31.95 128 GLY A CA 1
ATOM 981 C C . GLY A 1 128 ? -25.311 -2.869 3.381 1.00 31.95 128 GLY A C 1
ATOM 982 O O . GLY A 1 128 ? -25.987 -2.739 2.371 1.00 31.95 128 GLY A O 1
ATOM 983 N N . SER A 1 129 ? -24.135 -3.505 3.388 1.00 36.12 129 SER A N 1
ATOM 984 C CA . SER A 1 129 ? -23.581 -4.401 2.353 1.00 36.12 129 SER A CA 1
ATOM 985 C C . SER A 1 129 ? -23.746 -3.993 0.876 1.00 36.12 129 SER A C 1
ATOM 987 O O . SER A 1 129 ? -24.502 -4.591 0.112 1.00 36.12 129 SER A O 1
ATOM 989 N N . THR A 1 130 ? -22.855 -3.110 0.421 1.00 35.44 130 THR A N 1
ATOM 990 C CA . THR A 1 130 ? -22.187 -3.343 -0.876 1.00 35.44 130 THR A CA 1
ATOM 991 C C . THR A 1 130 ? -21.476 -4.710 -0.815 1.00 35.44 130 THR A C 1
ATOM 993 O O . THR A 1 130 ? -21.202 -5.183 0.295 1.00 35.44 130 THR A O 1
ATOM 996 N N . PRO A 1 131 ? -21.106 -5.379 -1.929 1.00 38.78 131 PRO A N 1
ATOM 997 C CA . PRO A 1 131 ? -19.976 -6.294 -1.852 1.00 38.78 131 PRO A CA 1
ATOM 998 C C . PRO A 1 131 ? -18.825 -5.409 -1.390 1.00 38.78 131 PRO A C 1
ATOM 1000 O O . PRO A 1 131 ? -18.314 -4.603 -2.170 1.00 38.78 131 PRO A O 1
ATOM 1003 N N . ALA A 1 132 ? -18.546 -5.439 -0.087 1.00 51.03 132 ALA A N 1
ATOM 1004 C CA . ALA A 1 132 ? -17.514 -4.626 0.509 1.00 51.03 132 ALA A CA 1
ATOM 1005 C C . ALA A 1 132 ? -16.282 -4.881 -0.346 1.00 51.03 132 ALA A C 1
ATOM 1007 O O . ALA A 1 132 ? -15.952 -6.046 -0.586 1.00 51.03 132 ALA A O 1
ATOM 1008 N N . ASN A 1 133 ? -15.657 -3.822 -0.878 1.00 57.72 133 ASN A N 1
ATOM 1009 C CA . ASN A 1 133 ? -14.309 -3.985 -1.399 1.00 57.72 133 ASN A CA 1
ATOM 1010 C C . ASN A 1 133 ? -13.568 -4.735 -0.283 1.00 57.72 133 ASN A C 1
ATOM 1012 O O . ASN A 1 133 ? -13.514 -4.200 0.828 1.00 57.72 133 ASN A O 1
ATOM 1016 N N . PRO A 1 134 ? -13.110 -5.977 -0.516 1.00 64.62 134 PRO A N 1
ATOM 1017 C CA . PRO A 1 134 ? -12.620 -6.804 0.575 1.00 64.62 134 PRO A CA 1
ATOM 1018 C C . PRO A 1 134 ? -11.403 -6.155 1.249 1.00 64.62 134 PRO A C 1
ATOM 1020 O O . PRO A 1 134 ? -11.127 -6.464 2.399 1.00 64.62 134 PRO A O 1
ATOM 1023 N N . ASN A 1 135 ? -10.758 -5.200 0.561 1.00 72.19 135 ASN A N 1
ATOM 1024 C CA . ASN A 1 135 ? -9.640 -4.379 1.020 1.00 72.19 135 ASN A CA 1
ATOM 1025 C C . ASN A 1 135 ? -10.044 -3.003 1.599 1.00 72.19 135 ASN A C 1
ATOM 1027 O O . ASN A 1 135 ? -9.219 -2.088 1.643 1.00 72.19 135 ASN A O 1
ATOM 1031 N N . ALA A 1 136 ? -11.315 -2.768 1.947 1.00 66.31 136 ALA A N 1
ATOM 1032 C CA . ALA A 1 136 ? -11.783 -1.443 2.364 1.00 66.31 136 ALA A CA 1
ATOM 1033 C C . ALA A 1 136 ? -11.083 -0.923 3.632 1.00 66.31 136 ALA A C 1
ATOM 1035 O O . ALA A 1 136 ? -10.811 0.278 3.719 1.00 66.31 136 ALA A O 1
ATOM 1036 N N . ALA A 1 137 ? -10.768 -1.801 4.592 1.00 74.38 137 ALA A N 1
ATOM 1037 C CA . ALA A 1 137 ? -10.062 -1.403 5.806 1.00 74.38 137 ALA A CA 1
ATOM 1038 C C . ALA A 1 137 ? -8.614 -1.021 5.480 1.00 74.38 137 ALA A C 1
ATOM 1040 O O . ALA A 1 137 ? -8.138 0.026 5.922 1.00 74.38 137 ALA A O 1
ATOM 1041 N N . SER A 1 138 ? -7.947 -1.821 4.645 1.00 81.00 138 SER A N 1
ATOM 1042 C CA . SER A 1 138 ? -6.593 -1.543 4.160 1.00 81.00 138 SER A CA 1
ATOM 1043 C C . SER A 1 138 ? -6.508 -0.217 3.409 1.00 81.00 138 SER A C 1
ATOM 1045 O O . SER A 1 138 ? -5.668 0.624 3.719 1.00 81.00 138 SER A O 1
ATOM 1047 N N . LEU A 1 139 ? -7.402 0.028 2.451 1.00 73.62 139 LEU A N 1
ATOM 1048 C CA . LEU A 1 139 ? -7.378 1.264 1.665 1.00 73.62 139 LEU A CA 1
ATOM 1049 C C . LEU A 1 139 ? -7.645 2.508 2.524 1.00 73.62 139 LEU A C 1
ATOM 1051 O O . LEU A 1 139 ? -6.986 3.530 2.327 1.00 73.62 139 LEU A O 1
ATOM 1055 N N . GLY A 1 140 ? -8.561 2.415 3.495 1.00 72.75 140 GLY A N 1
ATOM 1056 C CA . GLY A 1 140 ? -8.819 3.493 4.452 1.00 72.75 140 GLY A CA 1
ATOM 1057 C C . GLY A 1 140 ? -7.597 3.796 5.319 1.00 72.75 140 GLY A C 1
ATOM 1058 O O . GLY A 1 140 ? -7.101 4.921 5.319 1.00 72.75 140 GLY A O 1
ATOM 1059 N N . LEU A 1 141 ? -7.051 2.769 5.978 1.00 80.38 141 LEU A N 1
ATOM 1060 C CA . LEU A 1 141 ? -5.856 2.885 6.817 1.00 80.38 141 LEU A CA 1
ATOM 1061 C C . LEU A 1 141 ? -4.666 3.475 6.048 1.00 80.38 141 LEU A C 1
ATOM 1063 O O . LEU A 1 141 ? -3.957 4.337 6.567 1.00 80.38 141 LEU A O 1
ATOM 1067 N N . TRP A 1 142 ? -4.431 3.006 4.820 1.00 84.12 142 TRP A N 1
ATOM 1068 C CA . TRP A 1 142 ? -3.311 3.464 4.002 1.00 84.12 142 TRP A CA 1
ATOM 1069 C C . TRP A 1 142 ? -3.454 4.937 3.617 1.00 84.12 142 TRP A C 1
ATOM 1071 O O . TRP A 1 142 ? -2.499 5.696 3.778 1.00 84.12 142 TRP A O 1
ATOM 1081 N N . GLY A 1 143 ? -4.645 5.360 3.182 1.00 75.12 143 GLY A N 1
ATOM 1082 C CA . GLY A 1 143 ? -4.920 6.760 2.861 1.00 75.12 143 GLY A CA 1
ATOM 1083 C C . GLY A 1 143 ? -4.776 7.689 4.071 1.00 75.12 143 GLY A C 1
ATOM 1084 O O . GLY A 1 143 ? -4.181 8.762 3.959 1.00 75.12 143 GLY A O 1
ATOM 1085 N N . ASP A 1 144 ? -5.259 7.268 5.241 1.00 77.44 144 ASP A N 1
ATOM 1086 C CA . ASP A 1 144 ? -5.124 8.038 6.483 1.00 77.44 144 ASP A CA 1
ATOM 1087 C C . ASP A 1 144 ? -3.654 8.153 6.912 1.00 77.44 144 ASP A C 1
ATOM 1089 O O . ASP A 1 144 ? -3.178 9.241 7.250 1.00 77.44 144 ASP A O 1
ATOM 1093 N N . PHE A 1 145 ? -2.892 7.059 6.810 1.00 85.25 145 PHE A N 1
ATOM 1094 C CA . PHE A 1 145 ? -1.463 7.067 7.111 1.00 85.25 145 PHE A CA 1
ATOM 1095 C C . PHE A 1 145 ? -0.668 7.970 6.163 1.00 85.25 145 PHE A C 1
ATOM 1097 O O . PHE A 1 145 ? 0.248 8.664 6.606 1.00 85.25 145 PHE A O 1
ATOM 1104 N N . GLN A 1 146 ? -1.008 7.994 4.871 1.00 84.12 146 GLN A N 1
ATOM 1105 C CA . GLN A 1 146 ? -0.352 8.867 3.897 1.00 84.12 146 GLN A CA 1
ATOM 1106 C C . GLN A 1 146 ? -0.512 10.345 4.266 1.00 84.12 146 GLN A C 1
ATOM 1108 O O . GLN A 1 146 ? 0.485 11.067 4.347 1.00 84.12 146 GLN A O 1
ATOM 1113 N N . LYS A 1 147 ? -1.750 10.773 4.550 1.00 80.94 147 LYS A N 1
ATOM 1114 C CA . LYS A 1 147 ? -2.057 12.148 4.975 1.00 80.94 147 LYS A CA 1
ATOM 1115 C C . LYS A 1 147 ? -1.305 12.509 6.255 1.00 80.94 147 LYS A C 1
ATOM 1117 O O . LYS A 1 147 ? -0.678 13.567 6.331 1.00 80.94 147 LYS A O 1
ATOM 1122 N N . PHE A 1 148 ? -1.308 11.603 7.232 1.00 81.50 148 PHE A N 1
ATOM 1123 C CA . PHE A 1 148 ? -0.578 11.784 8.483 1.00 81.50 148 PHE A CA 1
ATOM 1124 C C . PHE A 1 148 ? 0.935 11.938 8.249 1.00 81.50 148 PHE A C 1
ATOM 1126 O O . PHE A 1 148 ? 1.566 12.872 8.749 1.00 81.50 148 PHE A O 1
ATOM 1133 N N . ALA A 1 149 ? 1.539 11.047 7.460 1.00 87.00 149 ALA A N 1
ATOM 1134 C CA . ALA A 1 149 ? 2.977 11.045 7.200 1.00 87.00 149 ALA A CA 1
ATOM 1135 C C . ALA A 1 149 ? 3.451 12.288 6.427 1.00 87.00 149 ALA A C 1
ATOM 1137 O O . ALA A 1 149 ? 4.589 12.743 6.612 1.00 87.00 149 ALA A O 1
ATOM 1138 N N . GLU A 1 150 ? 2.591 12.849 5.576 1.00 84.69 150 GLU A N 1
ATOM 1139 C CA . GLU A 1 150 ? 2.871 14.067 4.817 1.00 84.69 150 GLU A CA 1
ATOM 1140 C C . GLU A 1 150 ? 3.007 15.274 5.748 1.00 84.69 150 GLU A C 1
ATOM 1142 O O . GLU A 1 150 ? 3.995 16.008 5.673 1.00 84.69 150 GLU A O 1
ATOM 1147 N N . GLN A 1 151 ? 2.080 15.404 6.698 1.00 84.31 151 GLN A N 1
ATOM 1148 C CA . GLN A 1 151 ? 2.023 16.508 7.658 1.00 84.31 151 GLN A CA 1
ATOM 1149 C C . GLN A 1 151 ? 2.980 16.331 8.847 1.00 84.31 151 GLN A C 1
ATOM 1151 O O . GLN A 1 151 ? 3.339 17.298 9.520 1.00 84.31 151 GLN A O 1
ATOM 1156 N N . SER A 1 152 ? 3.422 15.101 9.114 1.00 85.75 152 SER A N 1
ATOM 1157 C CA . SER A 1 152 ? 4.282 14.805 10.254 1.00 85.75 152 SER A CA 1
ATOM 1158 C C . SER A 1 152 ? 5.691 15.383 10.101 1.00 85.75 152 SER A C 1
ATOM 1160 O O . SER A 1 152 ? 6.331 15.288 9.049 1.00 85.75 152 SER A O 1
ATOM 1162 N N . SER A 1 153 ? 6.229 15.917 11.200 1.00 86.38 153 SER A N 1
ATOM 1163 C CA . SER A 1 153 ? 7.643 16.295 11.314 1.00 86.38 153 SER A CA 1
ATOM 1164 C C . SER A 1 153 ? 8.570 15.082 11.458 1.00 86.38 153 SER A C 1
ATOM 1166 O O . SER A 1 153 ? 9.773 15.188 11.219 1.00 86.38 153 SER A O 1
ATOM 1168 N N . GLN A 1 154 ? 8.025 13.916 11.817 1.00 85.62 154 GLN A N 1
ATOM 1169 C CA . GLN A 1 154 ? 8.770 12.665 11.903 1.00 85.62 154 GLN A CA 1
ATOM 1170 C C . GLN A 1 154 ? 8.955 12.074 10.505 1.00 85.62 154 GLN A C 1
ATOM 1172 O O . GLN A 1 154 ? 8.020 12.011 9.715 1.00 85.62 154 GLN A O 1
ATOM 1177 N N . LYS A 1 155 ? 10.167 11.606 10.196 1.00 83.81 155 LYS A N 1
ATOM 1178 C CA . LYS A 1 155 ? 10.487 10.930 8.919 1.00 83.81 155 LYS A CA 1
ATOM 1179 C C . LYS A 1 155 ? 11.138 9.562 9.136 1.00 83.81 155 LYS A C 1
ATOM 1181 O O . LYS A 1 155 ? 11.828 9.045 8.263 1.00 83.81 155 LYS A O 1
ATOM 1186 N N . LYS A 1 156 ? 10.936 9.001 10.331 1.00 92.88 156 LYS A N 1
ATOM 1187 C CA . LYS A 1 156 ? 11.358 7.656 10.724 1.00 92.88 156 LYS A CA 1
ATOM 1188 C C . LYS A 1 156 ? 10.148 6.747 10.772 1.00 92.88 156 LYS A C 1
ATOM 1190 O O . LYS A 1 156 ? 9.125 7.135 11.329 1.00 92.88 156 LYS A O 1
ATOM 1195 N N . ASN A 1 157 ? 10.279 5.549 10.217 1.00 94.12 157 ASN A N 1
ATOM 1196 C CA . ASN A 1 157 ? 9.176 4.608 10.079 1.00 94.12 157 ASN A CA 1
ATOM 1197 C C . ASN A 1 157 ? 8.584 4.236 11.443 1.00 94.12 157 ASN A C 1
ATOM 1199 O O . ASN A 1 157 ? 7.377 4.306 11.642 1.00 94.12 157 ASN A O 1
ATOM 1203 N N . SER A 1 158 ? 9.441 3.906 12.412 1.00 92.12 158 SER A N 1
ATOM 1204 C CA . SER A 1 158 ? 9.010 3.580 13.774 1.00 92.12 158 SER A CA 1
ATOM 1205 C C . SER A 1 158 ? 8.249 4.732 14.434 1.00 92.12 158 SER A C 1
ATOM 1207 O O . SER A 1 158 ? 7.151 4.519 14.937 1.00 92.12 158 SER A O 1
ATOM 1209 N N . ALA A 1 159 ? 8.798 5.949 14.381 1.00 91.88 159 ALA A N 1
ATOM 1210 C CA . ALA A 1 159 ? 8.194 7.132 14.990 1.00 91.88 159 ALA A CA 1
ATOM 1211 C C . ALA A 1 159 ? 6.865 7.516 14.321 1.00 91.88 159 ALA A C 1
ATOM 1213 O O . ALA A 1 159 ? 5.911 7.862 15.012 1.00 91.88 159 ALA A O 1
ATOM 1214 N N . LEU A 1 160 ? 6.786 7.422 12.989 1.00 93.19 160 LEU A N 1
ATOM 1215 C CA . LEU A 1 160 ? 5.555 7.660 12.236 1.00 93.19 160 LEU A CA 1
ATOM 1216 C C . LEU A 1 160 ? 4.468 6.659 12.614 1.00 93.19 160 LEU A C 1
ATOM 1218 O O . LEU A 1 160 ? 3.351 7.064 12.906 1.00 93.19 160 LEU A O 1
ATOM 1222 N N . ARG A 1 161 ? 4.799 5.365 12.650 1.00 92.81 161 ARG A N 1
ATOM 1223 C CA . ARG A 1 161 ? 3.847 4.308 13.012 1.00 92.81 161 ARG A CA 1
ATOM 1224 C C . ARG A 1 161 ? 3.366 4.445 14.453 1.00 92.81 161 ARG A C 1
ATOM 1226 O O . ARG A 1 161 ? 2.175 4.314 14.702 1.00 92.81 161 ARG A O 1
ATOM 1233 N N . GLU A 1 162 ? 4.270 4.735 15.390 1.00 90.19 162 GLU A N 1
ATOM 1234 C CA . GLU A 1 162 ? 3.912 4.930 16.799 1.00 90.19 162 GLU A CA 1
ATOM 1235 C C . GLU A 1 162 ? 3.006 6.154 16.993 1.00 90.19 162 GLU A C 1
ATOM 1237 O O . GLU A 1 162 ? 2.030 6.090 17.739 1.00 90.19 162 GLU A O 1
ATOM 1242 N N . ALA A 1 163 ? 3.315 7.268 16.326 1.00 89.56 163 ALA A N 1
ATOM 1243 C CA . ALA A 1 163 ? 2.509 8.479 16.410 1.00 89.56 163 ALA A CA 1
ATOM 1244 C C . ALA A 1 163 ? 1.142 8.297 15.734 1.00 89.56 163 ALA A C 1
ATOM 1246 O O . ALA A 1 163 ? 0.126 8.642 16.332 1.00 89.56 163 ALA A O 1
ATOM 1247 N N . PHE A 1 164 ? 1.108 7.678 14.551 1.00 87.75 164 PHE A N 1
ATOM 1248 C CA . PHE A 1 164 ? -0.133 7.390 13.838 1.00 87.75 164 PHE A CA 1
ATOM 1249 C C . PHE A 1 164 ? -1.044 6.460 14.637 1.00 87.75 164 PHE A C 1
ATOM 1251 O O . PHE A 1 164 ? -2.233 6.721 14.737 1.00 87.75 164 PHE A O 1
ATOM 1258 N N . LEU A 1 165 ? -0.499 5.424 15.287 1.00 84.38 165 LEU A N 1
ATOM 1259 C CA . LEU A 1 165 ? -1.297 4.513 16.112 1.00 84.38 165 LEU A CA 1
ATOM 1260 C C . LEU A 1 165 ? -2.025 5.238 17.253 1.00 84.38 165 LEU A C 1
ATOM 1262 O O . LEU A 1 165 ? -3.156 4.887 17.575 1.00 84.38 165 LEU A O 1
ATOM 1266 N N . LYS A 1 166 ? -1.394 6.253 17.859 1.00 81.19 166 LYS A N 1
ATOM 1267 C CA . LYS A 1 166 ? -2.020 7.064 18.919 1.00 81.19 166 LYS A CA 1
ATOM 1268 C C . LYS A 1 166 ? -3.206 7.872 18.386 1.00 81.19 166 LYS A C 1
ATOM 1270 O O . LYS A 1 166 ? -4.193 8.016 19.097 1.00 81.19 166 LYS A O 1
ATOM 1275 N N . GLU A 1 167 ? -3.111 8.372 17.157 1.00 69.06 167 GLU A N 1
ATOM 1276 C CA . GLU A 1 167 ? -4.186 9.113 16.484 1.00 69.06 167 GLU A CA 1
ATOM 1277 C C . GLU A 1 167 ? -5.289 8.183 15.959 1.00 69.06 167 GLU A C 1
ATOM 1279 O O . GLU A 1 167 ? -6.470 8.501 16.050 1.00 69.06 167 GLU A O 1
ATOM 1284 N N . TYR A 1 168 ? -4.914 6.982 15.518 1.00 67.06 168 TYR A N 1
ATOM 1285 C CA . TYR A 1 168 ? -5.803 5.949 14.983 1.00 67.06 168 TYR A CA 1
ATOM 1286 C C . TYR A 1 168 ? -6.538 5.136 16.073 1.00 67.06 168 TYR A C 1
ATOM 1288 O O . TYR A 1 168 ? -7.003 4.026 15.834 1.00 67.06 168 TYR A O 1
ATOM 1296 N N . GLY A 1 169 ? -6.623 5.643 17.307 1.00 67.50 169 GLY A N 1
ATOM 1297 C CA . GLY A 1 169 ? -7.372 4.994 18.395 1.00 67.50 169 GLY A CA 1
ATOM 1298 C C . GLY A 1 169 ? -6.667 3.810 19.072 1.00 67.50 169 GLY A C 1
ATOM 1299 O O . GLY A 1 169 ? -7.272 3.117 19.886 1.00 67.50 169 GLY A O 1
ATOM 1300 N N . GLY A 1 170 ? -5.382 3.579 18.789 1.00 71.12 170 GLY A N 1
ATOM 1301 C CA . GLY A 1 170 ? -4.548 2.612 19.509 1.00 71.12 170 GLY A CA 1
ATOM 1302 C C . GLY A 1 170 ? -4.697 1.151 19.076 1.00 71.12 170 GLY A C 1
ATOM 1303 O O . GLY A 1 170 ? -4.052 0.287 19.672 1.00 71.12 170 GLY A O 1
ATOM 1304 N N . GLN A 1 171 ? -5.503 0.857 18.051 1.00 79.31 171 GLN A N 1
ATOM 1305 C CA . GLN A 1 171 ? -5.720 -0.502 17.552 1.00 79.31 171 GLN A CA 1
ATOM 1306 C C . GLN A 1 171 ? -5.630 -0.563 16.029 1.00 79.31 171 GLN A C 1
ATOM 1308 O O . GLN A 1 171 ? -6.226 0.237 15.314 1.00 79.31 171 GLN A O 1
ATOM 1313 N N . TRP A 1 172 ? -4.893 -1.552 15.532 1.00 84.69 172 TRP A N 1
ATOM 1314 C CA . TRP A 1 172 ? -4.781 -1.816 14.103 1.00 84.69 172 TRP A CA 1
ATOM 1315 C C . TRP A 1 172 ? -5.975 -2.628 13.586 1.00 84.69 172 TRP A C 1
ATOM 1317 O O . TRP A 1 172 ? -6.405 -3.550 14.286 1.00 84.69 172 TRP A O 1
ATOM 1327 N N . PRO A 1 173 ? -6.458 -2.365 12.355 1.00 86.44 173 PRO A N 1
ATOM 1328 C CA . PRO A 1 173 ? -7.340 -3.281 11.639 1.00 86.44 173 PRO A CA 1
ATOM 1329 C C . PRO A 1 173 ? -6.735 -4.673 11.521 1.00 86.44 173 PRO A C 1
ATOM 1331 O O . PRO A 1 173 ? -5.520 -4.853 11.640 1.00 86.44 173 PRO A O 1
ATOM 1334 N N . THR A 1 174 ? -7.577 -5.671 11.286 1.00 87.88 174 THR A N 1
ATOM 1335 C CA . THR A 1 174 ? -7.141 -7.061 11.192 1.00 87.88 174 THR A CA 1
ATOM 1336 C C . THR A 1 174 ? -7.425 -7.661 9.828 1.00 87.88 174 THR A C 1
ATOM 1338 O O . THR A 1 174 ? -8.391 -7.301 9.167 1.00 87.88 174 THR A O 1
ATOM 1341 N N . LEU A 1 175 ? -6.552 -8.576 9.419 1.00 92.31 175 LEU A N 1
ATOM 1342 C CA . LEU A 1 175 ? -6.646 -9.411 8.234 1.00 92.31 175 LEU A CA 1
ATOM 1343 C C . LEU A 1 175 ? -6.760 -10.862 8.702 1.00 92.31 175 LEU A C 1
ATOM 1345 O O . LEU A 1 175 ? -5.863 -11.361 9.381 1.00 92.31 175 LEU A O 1
ATOM 1349 N N . THR A 1 176 ? -7.830 -11.548 8.325 1.00 91.88 176 THR A N 1
ATOM 1350 C CA . THR A 1 176 ? -8.022 -12.974 8.593 1.00 91.88 176 THR A CA 1
ATOM 1351 C C . THR A 1 176 ? -7.830 -13.772 7.310 1.00 91.88 176 THR A C 1
ATOM 1353 O O . THR A 1 176 ? -8.556 -13.569 6.339 1.00 91.88 176 THR A O 1
ATOM 1356 N N . VAL A 1 177 ? -6.864 -14.691 7.309 1.00 92.12 177 VAL A N 1
ATOM 1357 C CA . VAL A 1 177 ? -6.545 -15.584 6.180 1.00 92.12 177 VAL A CA 1
ATOM 1358 C C . VAL A 1 177 ? -6.529 -17.014 6.700 1.00 92.12 177 VAL A C 1
ATOM 1360 O O . VAL A 1 177 ? -5.853 -17.299 7.683 1.00 92.12 177 VAL A O 1
ATOM 1363 N N . ASP A 1 178 ? -7.289 -17.910 6.067 1.00 89.06 178 ASP A N 1
ATOM 1364 C CA . ASP A 1 178 ? -7.390 -19.327 6.458 1.00 89.06 178 ASP A CA 1
ATOM 1365 C C . ASP A 1 178 ? -7.711 -19.555 7.957 1.00 89.06 178 ASP A C 1
ATOM 1367 O O . ASP A 1 178 ? -7.274 -20.532 8.561 1.00 89.06 178 ASP A O 1
ATOM 1371 N N . GLY A 1 179 ? -8.492 -18.652 8.564 1.00 88.25 179 GLY A N 1
ATOM 1372 C CA . GLY A 1 179 ? -8.890 -18.712 9.979 1.00 88.25 179 GLY A CA 1
ATOM 1373 C C . GLY A 1 179 ? -7.869 -18.138 10.968 1.00 88.25 179 GLY A C 1
ATOM 1374 O O . GLY A 1 179 ? -8.131 -18.122 12.167 1.00 88.25 179 GLY A O 1
ATOM 1375 N N . GLU A 1 180 ? -6.732 -17.640 10.485 1.00 91.50 180 GLU A N 1
ATOM 1376 C CA . GLU A 1 180 ? -5.696 -17.005 11.296 1.00 91.50 180 GLU A CA 1
ATOM 1377 C C . GLU A 1 180 ? -5.774 -15.481 11.167 1.00 91.50 180 GLU A C 1
ATOM 1379 O O . GLU A 1 180 ? -5.861 -14.953 10.057 1.00 91.50 180 GLU A O 1
ATOM 1384 N N . THR A 1 181 ? -5.703 -14.772 12.295 1.00 93.38 181 THR A N 1
ATOM 1385 C CA . THR A 1 181 ? -5.812 -13.307 12.353 1.00 93.38 181 THR A CA 1
ATOM 1386 C C . THR A 1 181 ? -4.439 -12.636 12.433 1.00 93.38 181 THR A C 1
ATOM 1388 O O . THR A 1 181 ? -3.547 -13.066 13.168 1.00 93.38 181 THR A O 1
ATOM 1391 N N . TYR A 1 182 ? -4.289 -11.546 11.685 1.00 94.56 182 TYR A N 1
ATOM 1392 C CA . TYR A 1 182 ? -3.090 -10.722 11.578 1.00 94.56 182 TYR A CA 1
ATOM 1393 C C . TYR A 1 182 ? -3.468 -9.244 11.721 1.00 94.56 182 TYR A C 1
ATOM 1395 O O . TYR A 1 182 ? -4.555 -8.849 11.323 1.00 94.56 182 TYR A O 1
ATOM 1403 N N . TYR A 1 183 ? -2.577 -8.412 12.249 1.00 92.94 183 TYR A N 1
ATOM 1404 C CA . TYR A 1 183 ? -2.780 -6.969 12.394 1.00 92.94 183 TYR A CA 1
ATOM 1405 C C . TYR A 1 183 ? -2.214 -6.224 11.191 1.00 92.94 183 TYR A C 1
ATOM 1407 O O . TYR A 1 183 ? -1.020 -6.347 10.914 1.00 92.94 183 TYR A O 1
ATOM 1415 N N . ILE A 1 184 ? -3.061 -5.451 10.515 1.00 93.75 184 ILE A N 1
ATOM 1416 C CA . ILE A 1 184 ? -2.740 -4.623 9.353 1.00 93.75 184 ILE A CA 1
ATOM 1417 C C . ILE A 1 184 ? -2.065 -3.342 9.833 1.00 93.75 184 ILE A C 1
ATOM 1419 O O . ILE A 1 184 ? -2.644 -2.547 10.566 1.00 93.75 184 ILE A O 1
ATOM 1423 N N . GLN A 1 185 ? -0.829 -3.131 9.405 1.00 94.50 185 GLN A N 1
ATOM 1424 C CA . GLN A 1 185 ? 0.006 -2.037 9.870 1.00 94.50 185 GLN A CA 1
ATOM 1425 C C . GLN A 1 185 ? 0.620 -1.288 8.694 1.00 94.50 185 GLN A C 1
ATOM 1427 O O . GLN A 1 185 ? 1.025 -1.913 7.709 1.00 94.50 185 GLN A O 1
ATOM 1432 N N . PRO A 1 186 ? 0.756 0.042 8.798 1.00 95.25 186 PRO A N 1
ATOM 1433 C CA . PRO A 1 186 ? 1.455 0.804 7.788 1.00 95.25 186 PRO A CA 1
ATOM 1434 C C . PRO A 1 186 ? 2.966 0.646 7.909 1.00 95.25 186 PRO A C 1
ATOM 1436 O O . PRO A 1 186 ? 3.514 0.433 8.991 1.00 95.25 186 PRO A O 1
ATOM 1439 N N . PHE A 1 187 ? 3.645 0.810 6.784 1.00 96.69 187 PHE A N 1
ATOM 1440 C CA . PHE A 1 187 ? 5.085 0.927 6.665 1.00 96.69 187 PHE A CA 1
ATOM 1441 C C . PHE A 1 187 ? 5.419 2.193 5.876 1.00 96.69 187 PHE A C 1
ATOM 1443 O O . PHE A 1 187 ? 4.769 2.507 4.882 1.00 96.69 187 PHE A O 1
ATOM 1450 N N . TYR A 1 188 ? 6.461 2.897 6.306 1.00 96.06 188 TYR A N 1
ATOM 1451 C CA . TYR A 1 188 ? 7.052 4.034 5.613 1.00 96.06 188 TYR A CA 1
ATOM 1452 C C . TYR A 1 188 ? 8.507 3.727 5.241 1.00 96.06 188 TYR A C 1
ATOM 1454 O O . TYR A 1 188 ? 9.319 3.368 6.097 1.00 96.06 188 TYR A O 1
ATOM 1462 N N . SER A 1 189 ? 8.854 3.894 3.966 1.00 95.31 189 SER A N 1
ATOM 1463 C CA . SER A 1 189 ? 10.211 3.683 3.468 1.00 95.31 189 SER A CA 1
ATOM 1464 C C . SER A 1 189 ? 11.118 4.858 3.797 1.00 95.31 189 SER A C 1
ATOM 1466 O O . SER A 1 189 ? 10.995 5.954 3.252 1.00 95.31 189 SER A O 1
ATOM 1468 N N . GLU A 1 190 ? 12.098 4.602 4.661 1.00 93.81 190 GLU A N 1
ATOM 1469 C CA . GLU A 1 190 ? 13.148 5.573 4.982 1.00 93.81 190 GLU A CA 1
ATOM 1470 C C . GLU A 1 190 ? 14.183 5.723 3.862 1.00 93.81 190 GLU A C 1
ATOM 1472 O O . GLU A 1 190 ? 14.904 6.716 3.821 1.00 93.81 190 GLU A O 1
ATOM 1477 N N . SER A 1 191 ? 14.269 4.729 2.976 1.00 92.25 191 SER A N 1
ATOM 1478 C CA . SER A 1 191 ? 15.178 4.712 1.827 1.00 92.25 191 SER A CA 1
ATOM 1479 C C . SER A 1 191 ? 14.601 5.374 0.581 1.00 92.25 191 SER A C 1
ATOM 1481 O O . SER A 1 191 ? 15.335 5.563 -0.386 1.00 92.25 191 SER A O 1
ATOM 1483 N N . ALA A 1 192 ? 13.303 5.683 0.584 1.00 91.50 192 ALA A N 1
ATOM 1484 C CA . ALA A 1 192 ? 12.659 6.287 -0.564 1.00 91.50 192 ALA A CA 1
ATOM 1485 C C . ALA A 1 192 ? 13.125 7.719 -0.793 1.00 91.50 192 ALA A C 1
ATOM 1487 O O . ALA A 1 192 ? 13.350 8.476 0.157 1.00 91.50 192 ALA A O 1
ATOM 1488 N N . ASP A 1 193 ? 13.220 8.092 -2.069 1.00 88.75 193 ASP A N 1
ATOM 1489 C CA . ASP A 1 193 ? 13.483 9.469 -2.463 1.00 88.75 193 ASP A CA 1
ATOM 1490 C C . ASP A 1 193 ? 12.400 10.377 -1.863 1.00 88.75 193 ASP A C 1
ATOM 1492 O O . ASP A 1 193 ? 11.196 10.127 -1.982 1.00 88.75 193 ASP A O 1
ATOM 1496 N N . SER A 1 194 ? 12.833 11.427 -1.165 1.00 88.00 194 SER A N 1
ATOM 1497 C CA . SER A 1 194 ? 11.933 12.31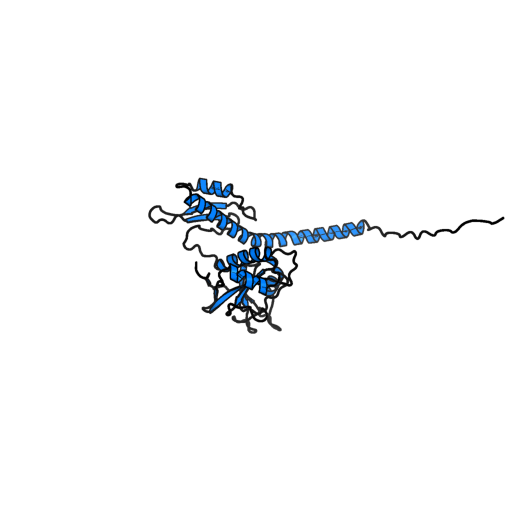7 -0.444 1.00 88.00 194 SER A CA 1
ATOM 1498 C C . SER A 1 194 ? 11.042 13.161 -1.351 1.00 88.00 194 SER A C 1
ATOM 1500 O O . SER A 1 194 ? 10.055 13.701 -0.852 1.00 88.00 194 SER A O 1
ATOM 1502 N N . SER A 1 195 ? 11.371 13.260 -2.643 1.00 87.81 195 SER A N 1
ATOM 1503 C CA . SER A 1 195 ? 10.572 13.938 -3.667 1.00 87.81 195 SER A CA 1
ATOM 1504 C C . SER A 1 195 ? 9.391 13.110 -4.180 1.00 87.81 195 SER A C 1
ATOM 1506 O O . SER A 1 195 ? 8.495 13.667 -4.813 1.00 87.81 195 SER A O 1
ATOM 1508 N N . LEU A 1 196 ? 9.364 11.800 -3.906 1.00 81.38 196 LEU A N 1
ATOM 1509 C CA . LEU A 1 196 ? 8.270 10.929 -4.324 1.00 81.38 196 LEU A CA 1
ATOM 1510 C C . LEU A 1 196 ? 6.993 11.186 -3.502 1.00 81.38 196 LEU A C 1
ATOM 1512 O O . LEU A 1 196 ? 7.078 11.509 -2.308 1.00 81.38 196 LEU A O 1
ATOM 1516 N N . PRO A 1 197 ? 5.805 11.003 -4.110 1.00 84.50 197 PRO A N 1
ATOM 1517 C CA . PRO A 1 197 ? 4.534 11.102 -3.400 1.00 84.50 197 PRO A CA 1
ATOM 1518 C C . PRO A 1 197 ? 4.402 9.996 -2.344 1.00 84.50 197 PRO A C 1
ATOM 1520 O O . PRO A 1 197 ? 5.080 8.970 -2.401 1.00 84.50 197 PRO A O 1
ATOM 1523 N N . MET A 1 198 ? 3.514 10.183 -1.365 1.00 81.12 198 MET A N 1
ATOM 1524 C CA . MET A 1 198 ? 3.430 9.274 -0.215 1.00 81.12 198 MET A CA 1
ATOM 1525 C C . MET A 1 198 ? 2.981 7.850 -0.587 1.00 81.12 198 MET A C 1
ATOM 1527 O O . MET A 1 198 ? 3.408 6.886 0.048 1.00 81.12 198 MET A O 1
ATOM 1531 N N . GLU A 1 199 ? 2.209 7.699 -1.663 1.00 80.81 199 GLU A N 1
ATOM 1532 C CA . GLU A 1 199 ? 1.838 6.406 -2.262 1.00 80.81 199 GLU A CA 1
ATOM 1533 C C . GLU A 1 199 ? 3.046 5.586 -2.740 1.00 80.81 199 GLU A C 1
ATOM 1535 O O . GLU A 1 199 ? 3.032 4.364 -2.661 1.00 80.81 199 GLU A O 1
ATOM 1540 N N . GLN A 1 200 ? 4.130 6.250 -3.148 1.00 88.94 200 GLN A N 1
ATOM 1541 C CA . GLN A 1 200 ? 5.376 5.603 -3.565 1.00 88.94 200 GLN A CA 1
ATOM 1542 C C . GLN A 1 200 ? 6.301 5.283 -2.385 1.00 88.94 200 GLN A C 1
ATOM 1544 O O . GLN A 1 200 ? 7.324 4.621 -2.544 1.00 88.94 200 GLN A O 1
ATOM 1549 N N . ARG A 1 201 ? 5.968 5.765 -1.186 1.00 91.81 201 ARG A N 1
ATOM 1550 C CA . ARG A 1 201 ? 6.837 5.719 0.000 1.00 91.81 201 ARG A CA 1
ATOM 1551 C C . ARG A 1 201 ? 6.229 4.929 1.146 1.00 91.81 201 ARG A C 1
ATOM 1553 O O . ARG A 1 201 ? 6.885 4.756 2.172 1.00 91.81 201 ARG A O 1
ATOM 1560 N N . THR A 1 202 ? 4.990 4.475 0.995 1.00 94.12 202 THR A N 1
ATOM 1561 C CA . THR A 1 202 ? 4.239 3.791 2.042 1.00 94.12 202 THR A CA 1
ATOM 1562 C C . THR A 1 202 ? 3.489 2.597 1.483 1.00 94.12 202 THR A C 1
ATOM 1564 O O . THR A 1 202 ? 3.038 2.617 0.343 1.00 94.12 202 THR A O 1
ATOM 1567 N N . TRP A 1 203 ? 3.328 1.566 2.299 1.00 96.31 203 TRP A N 1
ATOM 1568 C CA . TRP A 1 203 ? 2.522 0.382 1.991 1.00 96.31 203 TRP A CA 1
ATOM 1569 C C . TRP A 1 203 ? 2.043 -0.251 3.292 1.00 96.31 203 TRP A C 1
ATOM 1571 O O . TRP A 1 203 ? 2.431 0.193 4.376 1.00 96.31 203 TRP A O 1
ATOM 1581 N N . LEU A 1 204 ? 1.206 -1.283 3.201 1.00 96.75 204 LEU A N 1
ATOM 1582 C CA . LEU A 1 204 ? 0.747 -2.019 4.375 1.00 96.75 204 LEU A CA 1
ATOM 1583 C C . LEU A 1 204 ? 1.352 -3.416 4.428 1.00 96.75 204 LEU A C 1
ATOM 1585 O O . LEU A 1 204 ? 1.782 -3.992 3.428 1.00 96.75 204 LEU A O 1
ATOM 1589 N N . TYR A 1 205 ? 1.364 -3.972 5.627 1.00 97.38 205 TYR A N 1
ATOM 1590 C CA . TYR A 1 205 ? 1.708 -5.360 5.874 1.00 97.38 205 TYR A CA 1
ATOM 1591 C C . TYR A 1 205 ? 0.842 -5.909 7.001 1.00 97.38 205 TYR A C 1
ATOM 1593 O O . TYR A 1 205 ? 0.248 -5.135 7.750 1.00 97.38 205 TYR A O 1
ATOM 1601 N N . ALA A 1 206 ? 0.784 -7.231 7.149 1.00 96.25 206 ALA A N 1
ATOM 1602 C CA . ALA A 1 206 ? 0.095 -7.842 8.279 1.00 96.25 206 ALA A CA 1
ATOM 1603 C C . ALA A 1 206 ? 0.974 -8.856 9.014 1.00 96.25 206 ALA A C 1
ATOM 1605 O O . ALA A 1 206 ? 1.668 -9.657 8.389 1.00 96.25 206 ALA A O 1
ATOM 1606 N N . THR A 1 207 ? 0.949 -8.828 10.349 1.00 94.69 207 THR A N 1
ATOM 1607 C CA . THR A 1 207 ? 1.710 -9.733 11.234 1.00 94.69 207 THR A CA 1
ATOM 1608 C C . THR A 1 207 ? 0.848 -10.259 12.377 1.00 94.69 207 THR A C 1
ATOM 1610 O O . THR A 1 207 ? -0.124 -9.626 12.762 1.00 94.69 207 THR A O 1
ATOM 1613 N N . LYS A 1 208 ? 1.215 -11.412 12.957 1.00 90.06 208 LYS A N 1
ATOM 1614 C CA . LYS A 1 208 ? 0.526 -11.953 14.148 1.00 90.06 208 LYS A CA 1
ATOM 1615 C C . LYS A 1 208 ? 0.704 -11.082 15.394 1.00 90.06 208 LYS A C 1
ATOM 1617 O O . LYS A 1 208 ? -0.120 -11.125 16.295 1.00 90.06 208 LYS A O 1
ATOM 1622 N N . ASP A 1 209 ? 1.795 -10.327 15.444 1.00 82.94 209 ASP A N 1
ATOM 1623 C CA . ASP A 1 209 ? 2.055 -9.341 16.488 1.00 82.94 209 ASP A CA 1
ATOM 1624 C C . ASP A 1 209 ? 1.512 -7.975 16.041 1.00 82.94 209 ASP A C 1
ATOM 1626 O O . ASP A 1 209 ? 1.694 -7.588 14.882 1.00 82.94 209 ASP A O 1
ATOM 1630 N N . SER A 1 210 ? 0.856 -7.256 16.953 1.00 73.19 210 SER A N 1
ATOM 1631 C CA . SER A 1 210 ? 0.416 -5.869 16.766 1.00 73.19 210 SER A CA 1
ATOM 1632 C C . SER A 1 210 ? 1.574 -4.862 16.848 1.00 73.19 210 SER A C 1
ATOM 1634 O O . SER A 1 210 ? 1.400 -3.685 16.537 1.00 73.19 210 SER A O 1
ATOM 1636 N N . GLY A 1 211 ? 2.750 -5.310 17.291 1.00 68.94 211 GLY A N 1
ATOM 1637 C CA . GLY A 1 211 ? 4.001 -4.566 17.308 1.00 68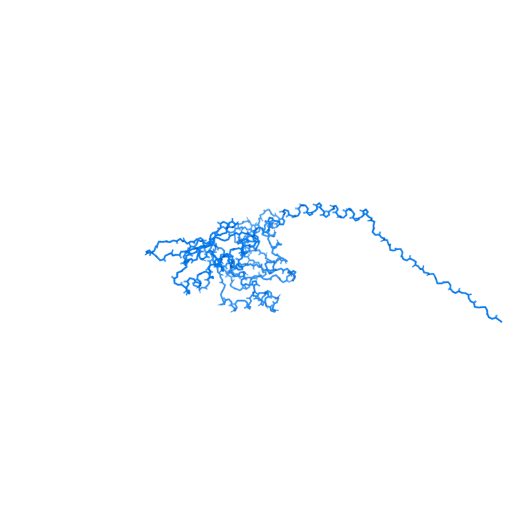.94 211 GLY A CA 1
ATOM 1638 C C . GLY A 1 211 ? 4.749 -4.569 15.971 1.00 68.94 211 GLY A C 1
ATOM 1639 O O . GLY A 1 211 ? 4.278 -5.030 14.931 1.00 68.94 211 GLY A O 1
ATOM 1640 N N . THR A 1 212 ? 5.961 -4.012 15.988 1.00 72.44 212 THR A N 1
ATOM 1641 C CA . THR A 1 212 ? 6.824 -3.921 14.800 1.00 72.44 212 THR A CA 1
ATOM 1642 C C . THR A 1 212 ? 7.310 -5.291 14.339 1.00 72.44 212 THR A C 1
ATOM 1644 O O . THR A 1 212 ? 7.831 -6.074 15.129 1.00 72.44 212 THR A O 1
ATOM 1647 N N . ALA A 1 213 ? 7.213 -5.539 13.031 1.00 71.56 213 ALA A N 1
ATOM 1648 C CA . ALA A 1 213 ? 7.740 -6.745 12.412 1.00 71.56 213 ALA A CA 1
ATOM 1649 C C . ALA A 1 213 ? 9.256 -6.882 12.635 1.00 71.56 213 ALA A C 1
ATOM 1651 O O . ALA A 1 213 ? 10.031 -5.966 12.345 1.00 71.56 213 ALA A O 1
ATOM 1652 N N . SER A 1 214 ? 9.695 -8.056 13.095 1.00 75.56 214 SER A N 1
ATOM 1653 C CA . SER A 1 214 ? 11.120 -8.360 13.245 1.00 75.56 214 SER A CA 1
ATOM 1654 C C . SER A 1 214 ? 11.813 -8.357 11.879 1.00 75.56 214 SER A C 1
ATOM 1656 O O . SER A 1 214 ? 11.409 -9.078 10.964 1.00 75.56 214 SER A O 1
ATOM 1658 N N . ASN A 1 215 ? 12.847 -7.523 11.727 1.00 84.69 215 ASN A N 1
ATOM 1659 C CA . ASN A 1 215 ? 13.626 -7.361 10.491 1.00 84.69 215 ASN A CA 1
ATOM 1660 C C . ASN A 1 215 ? 12.788 -7.085 9.229 1.00 84.69 215 ASN A C 1
ATOM 1662 O O . ASN A 1 215 ? 13.242 -7.377 8.122 1.00 84.69 215 ASN A O 1
ATOM 1666 N N . TRP A 1 216 ? 11.567 -6.557 9.383 1.00 93.62 216 TRP A N 1
ATOM 1667 C CA . TRP A 1 216 ? 10.633 -6.304 8.278 1.00 93.62 216 TRP A CA 1
ATOM 1668 C C . TRP A 1 216 ? 10.349 -7.534 7.412 1.00 93.62 216 TRP A C 1
ATOM 1670 O O . TRP A 1 216 ? 10.023 -7.402 6.237 1.00 93.62 216 TRP A O 1
ATOM 1680 N N . SER A 1 217 ? 10.494 -8.732 7.985 1.00 93.69 217 SER A N 1
ATOM 1681 C CA . SER A 1 217 ? 10.071 -9.978 7.358 1.00 93.69 217 SER A CA 1
ATOM 1682 C C . SER A 1 217 ? 8.650 -10.283 7.803 1.00 93.69 217 SER A C 1
ATOM 1684 O O . SER A 1 217 ? 8.399 -10.477 8.994 1.00 93.69 217 SER A O 1
ATOM 1686 N N . VAL A 1 218 ? 7.714 -10.285 6.859 1.00 95.94 218 VAL A N 1
ATOM 1687 C CA . VAL A 1 218 ? 6.276 -10.331 7.148 1.00 95.94 218 VAL A CA 1
ATOM 1688 C C . VAL A 1 218 ? 5.607 -11.481 6.399 1.00 95.94 218 VAL A C 1
ATOM 1690 O O . VAL A 1 218 ? 6.069 -11.858 5.319 1.00 95.94 218 VAL A O 1
ATOM 1693 N N . PRO A 1 219 ? 4.530 -12.055 6.959 1.00 96.50 219 PRO A N 1
ATOM 1694 C CA . PRO A 1 219 ? 3.756 -13.081 6.277 1.00 96.50 219 PRO A CA 1
ATOM 1695 C C . PRO A 1 219 ? 2.872 -12.507 5.167 1.00 96.50 219 PRO A C 1
ATOM 1697 O O . PRO A 1 219 ? 2.653 -13.204 4.183 1.00 96.50 219 PRO A O 1
ATOM 1700 N N . TYR A 1 220 ? 2.398 -11.261 5.290 1.00 97.81 220 TYR A N 1
ATOM 1701 C CA . TYR A 1 220 ? 1.550 -10.624 4.281 1.00 97.81 220 TYR A CA 1
ATOM 1702 C C . TYR A 1 220 ? 1.966 -9.187 4.005 1.00 97.81 220 TYR A C 1
ATOM 1704 O O . TYR A 1 220 ? 2.298 -8.444 4.931 1.00 97.81 220 TYR A O 1
ATOM 1712 N N . VAL A 1 221 ? 1.887 -8.796 2.738 1.00 98.06 221 VAL A N 1
ATOM 1713 C CA . VAL A 1 221 ? 2.104 -7.431 2.255 1.00 98.06 221 VAL A CA 1
ATOM 1714 C C . VAL A 1 221 ? 0.922 -7.010 1.390 1.00 98.06 221 VAL A C 1
ATOM 1716 O O . VAL A 1 221 ? 0.409 -7.813 0.610 1.00 98.06 221 VAL A O 1
ATOM 1719 N N . PHE A 1 222 ? 0.478 -5.768 1.550 1.00 96.06 222 PHE A N 1
ATOM 1720 C CA . PHE A 1 222 ? -0.499 -5.149 0.666 1.00 96.06 222 PHE A CA 1
ATOM 1721 C C . PHE A 1 222 ? 0.268 -4.374 -0.395 1.00 96.06 222 PHE A C 1
ATOM 1723 O O . PHE A 1 222 ? 0.982 -3.419 -0.076 1.00 96.06 222 PHE A O 1
ATOM 1730 N N . ASP A 1 223 ? 0.166 -4.816 -1.639 1.00 92.88 223 ASP A N 1
ATOM 1731 C CA . ASP A 1 223 ? 0.891 -4.198 -2.738 1.00 92.88 223 ASP A CA 1
ATOM 1732 C C . ASP A 1 223 ? 0.212 -2.872 -3.126 1.00 92.88 223 ASP A C 1
ATOM 1734 O O . ASP A 1 223 ? -0.940 -2.888 -3.554 1.00 92.88 223 ASP A O 1
ATOM 1738 N N . PRO A 1 224 ? 0.888 -1.718 -3.002 1.00 82.56 224 PRO A N 1
ATOM 1739 C CA . PRO A 1 224 ? 0.308 -0.410 -3.318 1.00 82.56 224 PRO A CA 1
ATOM 1740 C C . PRO A 1 224 ? -0.068 -0.233 -4.801 1.00 82.56 224 PRO A C 1
ATOM 1742 O O . PRO A 1 224 ? -0.933 0.589 -5.106 1.00 82.56 224 PRO A O 1
ATOM 1745 N N . VAL A 1 225 ? 0.550 -0.989 -5.719 1.00 80.19 225 VAL A N 1
ATOM 1746 C CA . VAL A 1 225 ? 0.307 -0.883 -7.169 1.00 80.19 225 VAL A CA 1
ATOM 1747 C C . VAL A 1 225 ? -0.940 -1.663 -7.580 1.00 80.19 225 VAL A C 1
ATOM 1749 O O . VAL A 1 225 ? -1.765 -1.166 -8.347 1.00 80.19 225 VAL A O 1
ATOM 1752 N N . THR A 1 226 ? -1.077 -2.895 -7.088 1.00 77.31 226 THR A N 1
ATOM 1753 C CA . THR A 1 226 ? -2.225 -3.766 -7.403 1.00 77.31 226 THR A CA 1
ATOM 1754 C C . THR A 1 226 ? -3.384 -3.582 -6.432 1.00 77.31 226 THR A C 1
ATOM 1756 O O . THR A 1 226 ? -4.529 -3.811 -6.814 1.00 77.31 226 THR A O 1
ATOM 1759 N N . GLN A 1 227 ? -3.088 -3.123 -5.214 1.00 82.75 227 GLN A N 1
ATOM 1760 C CA . GLN A 1 227 ? -4.000 -2.980 -4.077 1.00 82.75 227 GLN A CA 1
ATOM 1761 C C . GLN A 1 227 ? -4.615 -4.306 -3.654 1.00 82.75 227 GLN A C 1
ATOM 1763 O O . GLN A 1 227 ? -5.807 -4.414 -3.351 1.00 82.75 227 GLN A O 1
ATOM 1768 N N . GLU A 1 228 ? -3.769 -5.328 -3.660 1.00 85.75 228 GLU A N 1
ATOM 1769 C CA . GLU A 1 228 ? -4.117 -6.690 -3.309 1.00 85.75 228 GLU A CA 1
ATOM 1770 C C . GLU A 1 228 ? -3.139 -7.223 -2.264 1.00 85.75 228 GLU A C 1
ATOM 1772 O O . GLU A 1 228 ? -1.975 -6.817 -2.181 1.00 85.75 228 GLU A O 1
ATOM 1777 N N . TRP A 1 229 ? -3.623 -8.161 -1.454 1.00 94.62 229 TRP A N 1
ATOM 1778 C CA . TRP A 1 229 ? -2.798 -8.858 -0.483 1.00 94.62 229 TRP A CA 1
ATOM 1779 C C . TRP A 1 229 ? -1.977 -9.962 -1.144 1.00 94.62 229 TRP A C 1
ATOM 1781 O O . TRP A 1 229 ? -2.493 -10.780 -1.908 1.00 94.62 229 TRP A O 1
ATOM 1791 N N . TYR A 1 230 ? -0.704 -10.040 -0.770 1.00 97.44 230 TYR A N 1
ATOM 1792 C CA . TYR A 1 230 ? 0.205 -11.119 -1.131 1.00 97.44 230 TYR A CA 1
ATOM 1793 C C . TYR A 1 230 ? 0.750 -11.782 0.130 1.00 97.44 230 TYR A C 1
ATOM 1795 O O . TYR A 1 230 ? 1.245 -11.120 1.040 1.00 97.44 230 TYR A O 1
ATOM 1803 N N . GLY A 1 231 ? 0.665 -13.108 0.177 1.00 97.75 231 GLY A N 1
ATOM 1804 C CA . GLY A 1 231 ? 1.209 -13.947 1.233 1.00 97.75 231 GLY A CA 1
ATOM 1805 C C . GLY A 1 231 ? 2.585 -14.482 0.864 1.00 97.75 231 GLY A C 1
ATOM 1806 O O . GLY A 1 231 ? 2.793 -15.004 -0.236 1.00 97.75 231 GLY A O 1
ATOM 1807 N N . ALA A 1 232 ? 3.523 -14.385 1.798 1.00 97.44 232 ALA A N 1
ATOM 1808 C CA . ALA A 1 232 ? 4.844 -14.962 1.660 1.00 97.44 232 ALA A CA 1
ATOM 1809 C C . ALA A 1 232 ? 4.763 -16.497 1.667 1.00 97.44 232 ALA A C 1
ATOM 1811 O O . ALA A 1 232 ? 4.018 -17.125 2.431 1.00 97.44 232 ALA A O 1
ATOM 1812 N N . THR A 1 233 ? 5.566 -17.127 0.821 1.00 96.81 233 THR A N 1
ATOM 1813 C CA . THR A 1 233 ? 5.653 -18.579 0.698 1.00 96.81 233 THR A CA 1
ATOM 1814 C C . THR A 1 233 ? 6.883 -19.110 1.425 1.00 96.81 233 THR A C 1
ATOM 1816 O O . THR A 1 233 ? 7.889 -18.427 1.623 1.00 96.81 233 THR A O 1
ATOM 1819 N N . LYS A 1 234 ? 6.824 -20.374 1.832 1.00 94.81 234 LYS A N 1
ATOM 1820 C CA . LYS A 1 234 ? 7.993 -21.122 2.306 1.00 94.81 234 LYS A CA 1
ATOM 1821 C C . LYS A 1 234 ? 8.876 -21.504 1.113 1.00 94.81 234 LYS A C 1
ATOM 1823 O O . LYS A 1 234 ? 8.415 -21.500 -0.023 1.00 94.81 234 LYS A O 1
ATOM 1828 N N . TRP A 1 235 ? 10.107 -21.951 1.367 1.00 91.56 235 TRP A N 1
ATOM 1829 C CA . TRP A 1 235 ? 11.061 -22.394 0.328 1.00 91.56 235 TRP A CA 1
ATOM 1830 C C . TRP A 1 235 ? 10.512 -23.479 -0.627 1.00 91.56 235 TRP A C 1
ATOM 1832 O O . TRP A 1 235 ? 10.966 -23.647 -1.762 1.00 91.56 235 TRP A O 1
ATOM 1842 N N . ASN A 1 236 ? 9.519 -24.246 -0.170 1.00 90.06 236 ASN A N 1
ATOM 1843 C CA . ASN A 1 236 ? 8.824 -25.263 -0.956 1.00 90.06 236 ASN A CA 1
ATOM 1844 C C . ASN A 1 236 ? 7.669 -24.699 -1.816 1.00 90.06 236 ASN A C 1
ATOM 1846 O O . ASN A 1 236 ? 7.019 -25.459 -2.529 1.00 90.06 236 ASN A O 1
ATOM 1850 N N . GLY A 1 237 ? 7.412 -23.388 -1.767 1.00 89.81 237 GLY A N 1
ATOM 1851 C CA . GLY A 1 237 ? 6.339 -22.689 -2.472 1.00 89.81 237 GLY A CA 1
ATOM 1852 C C . GLY A 1 237 ? 4.958 -22.786 -1.811 1.00 89.81 237 GLY A C 1
ATOM 1853 O O . GLY A 1 237 ? 3.988 -22.273 -2.378 1.00 89.81 237 GLY A O 1
ATOM 1854 N N . SER A 1 238 ? 4.829 -23.437 -0.649 1.00 91.62 238 SER A N 1
ATOM 1855 C CA . SER A 1 238 ? 3.570 -23.480 0.106 1.00 91.62 238 SER A CA 1
ATOM 1856 C C . SER A 1 238 ? 3.334 -22.177 0.875 1.00 91.62 238 SER A C 1
ATOM 1858 O O . SER A 1 238 ? 4.290 -21.480 1.209 1.00 91.62 238 SER A O 1
ATOM 1860 N N . ALA A 1 239 ? 2.080 -21.881 1.219 1.00 91.69 239 ALA A N 1
ATOM 1861 C CA . ALA A 1 239 ? 1.720 -20.718 2.032 1.00 91.69 239 ALA A CA 1
ATOM 1862 C C . ALA A 1 239 ? 2.335 -20.753 3.450 1.00 91.69 239 ALA A C 1
ATOM 1864 O O . ALA A 1 239 ? 2.780 -21.804 3.938 1.00 91.69 239 ALA A O 1
ATOM 1865 N N . GLY A 1 240 ? 2.349 -19.591 4.109 1.00 88.06 240 GLY A N 1
ATOM 1866 C CA . GLY A 1 240 ? 2.782 -19.430 5.499 1.00 88.06 240 GLY A CA 1
ATOM 1867 C C . GLY A 1 240 ? 4.294 -19.275 5.675 1.00 88.06 240 GLY A C 1
ATOM 1868 O O . GLY A 1 240 ? 4.856 -19.836 6.617 1.00 88.06 240 GLY A O 1
ATOM 1869 N N . GLY A 1 241 ? 4.963 -18.604 4.735 1.00 92.69 241 GLY A N 1
ATOM 1870 C CA . GLY A 1 241 ? 6.333 -18.116 4.908 1.00 92.69 241 GLY A CA 1
ATOM 1871 C C . GLY A 1 241 ? 6.371 -16.699 5.485 1.00 92.69 241 GLY A C 1
ATOM 1872 O O . GLY A 1 241 ? 5.343 -16.154 5.878 1.00 92.69 241 GLY A O 1
ATOM 1873 N N . SER A 1 242 ? 7.564 -16.106 5.486 1.00 94.50 242 SER A N 1
ATOM 1874 C CA . SER A 1 242 ? 7.771 -14.675 5.724 1.00 94.50 242 SER A CA 1
ATOM 1875 C C . SER A 1 242 ? 8.841 -14.167 4.766 1.00 94.50 242 SER A C 1
ATOM 1877 O O . SER A 1 242 ? 9.828 -14.868 4.525 1.00 94.50 242 SER A O 1
ATOM 1879 N N . ALA A 1 243 ? 8.662 -12.963 4.235 1.00 95.06 243 ALA A N 1
ATOM 1880 C CA . ALA A 1 243 ? 9.608 -12.343 3.317 1.00 95.06 243 ALA A CA 1
ATOM 1881 C C . ALA A 1 243 ? 9.777 -10.852 3.624 1.00 95.06 243 ALA A C 1
ATOM 1883 O O . ALA A 1 243 ? 8.907 -10.216 4.221 1.00 95.06 243 ALA A O 1
ATOM 1884 N N . ASN A 1 244 ? 10.944 -10.313 3.270 1.00 95.06 244 ASN A N 1
ATOM 1885 C CA . ASN A 1 244 ? 11.295 -8.932 3.566 1.00 95.06 244 ASN A CA 1
ATOM 1886 C C . ASN A 1 244 ? 10.541 -7.965 2.639 1.00 95.06 244 ASN A C 1
ATOM 1888 O O . ASN A 1 244 ? 10.424 -8.226 1.445 1.00 95.06 244 ASN A O 1
ATOM 1892 N N . ILE A 1 245 ? 10.054 -6.859 3.201 1.00 96.25 245 ILE A N 1
ATOM 1893 C CA . ILE A 1 245 ? 9.306 -5.822 2.470 1.00 96.25 245 ILE A CA 1
ATOM 1894 C C . ILE A 1 245 ? 10.072 -4.506 2.339 1.00 96.25 245 ILE A C 1
ATOM 1896 O O . ILE A 1 245 ? 9.483 -3.507 1.953 1.00 96.25 245 ILE A O 1
ATOM 1900 N N . LEU A 1 246 ? 11.359 -4.452 2.692 1.00 96.19 246 LEU A N 1
ATOM 1901 C CA . LEU A 1 246 ? 12.163 -3.248 2.507 1.00 96.19 246 LEU A CA 1
ATOM 1902 C C . LEU A 1 246 ? 12.353 -2.991 1.018 1.00 96.19 246 LEU A C 1
ATOM 1904 O O . LEU A 1 246 ? 12.942 -3.795 0.300 1.00 96.19 246 LEU A O 1
ATOM 1908 N N . SER A 1 247 ? 11.896 -1.827 0.584 1.00 95.81 247 SER A N 1
ATOM 1909 C CA . SER A 1 247 ? 12.021 -1.375 -0.791 1.00 95.81 247 SER A CA 1
ATOM 1910 C C . SER A 1 247 ? 12.295 0.123 -0.828 1.00 95.81 247 SER A C 1
ATOM 1912 O O . SER A 1 247 ? 11.905 0.867 0.077 1.00 95.81 247 SER A O 1
ATOM 1914 N N . LYS A 1 248 ? 12.968 0.579 -1.884 1.00 93.00 248 LYS A N 1
ATOM 1915 C CA . LYS A 1 248 ? 13.199 2.010 -2.115 1.00 93.00 248 LYS A CA 1
ATOM 1916 C C . LYS A 1 248 ? 11.924 2.750 -2.529 1.00 93.00 248 LYS A C 1
ATOM 1918 O O . LYS A 1 248 ? 11.833 3.936 -2.274 1.00 93.00 248 LYS A O 1
ATOM 1923 N N . ASP A 1 249 ? 10.952 2.075 -3.128 1.00 93.12 249 ASP A N 1
ATOM 1924 C CA . ASP A 1 249 ? 9.682 2.660 -3.558 1.00 93.12 249 ASP A CA 1
ATOM 1925 C C . ASP A 1 249 ? 8.626 1.559 -3.770 1.00 93.12 249 ASP A C 1
ATOM 1927 O O . ASP A 1 249 ? 8.938 0.359 -3.709 1.00 93.12 249 ASP A O 1
ATOM 1931 N N . ALA A 1 250 ? 7.373 1.973 -3.959 1.00 88.50 250 ALA A N 1
ATOM 1932 C CA . ALA A 1 250 ? 6.236 1.087 -4.193 1.00 88.50 250 ALA A CA 1
ATOM 1933 C C . ALA A 1 250 ? 6.406 0.251 -5.469 1.00 88.50 250 ALA A C 1
ATOM 1935 O O . ALA A 1 250 ? 6.130 -0.947 -5.449 1.00 88.50 250 ALA A O 1
ATOM 1936 N N . ASP A 1 251 ? 6.931 0.841 -6.543 1.00 88.94 251 ASP A N 1
ATOM 1937 C CA . ASP A 1 251 ? 7.141 0.140 -7.814 1.00 88.94 251 ASP A CA 1
ATOM 1938 C C . ASP A 1 251 ? 8.173 -0.992 -7.669 1.00 88.94 251 ASP A C 1
ATOM 1940 O O . ASP A 1 251 ? 7.952 -2.119 -8.104 1.00 88.94 251 ASP A O 1
ATOM 1944 N N . THR A 1 252 ? 9.278 -0.744 -6.966 1.00 95.56 252 THR A N 1
ATOM 1945 C CA . THR A 1 252 ? 10.307 -1.765 -6.706 1.00 95.56 252 THR A CA 1
ATOM 1946 C C . THR A 1 252 ? 9.806 -2.853 -5.758 1.00 95.56 252 THR A C 1
ATOM 1948 O O . THR A 1 252 ? 10.219 -4.014 -5.858 1.00 95.56 252 THR A O 1
ATOM 1951 N N . LEU A 1 253 ? 8.902 -2.501 -4.837 1.00 96.25 253 LEU A N 1
ATOM 1952 C CA . LEU A 1 253 ? 8.232 -3.484 -3.991 1.00 96.25 253 LEU A CA 1
ATOM 1953 C C . LEU A 1 253 ? 7.333 -4.378 -4.851 1.00 96.25 253 LEU A C 1
ATOM 1955 O O . LEU A 1 253 ? 7.434 -5.598 -4.747 1.00 96.25 253 LEU A O 1
ATOM 1959 N N . HIS A 1 254 ? 6.523 -3.785 -5.729 1.00 94.69 254 HIS A N 1
ATOM 1960 C CA . HIS A 1 254 ? 5.675 -4.503 -6.677 1.00 94.69 254 HIS A CA 1
ATOM 1961 C C . HIS A 1 254 ? 6.494 -5.449 -7.565 1.00 94.69 254 HIS A C 1
ATOM 1963 O O . HIS A 1 254 ? 6.190 -6.640 -7.643 1.00 94.69 254 HIS A O 1
ATOM 1969 N N . ASP A 1 255 ? 7.594 -4.968 -8.150 1.00 92.69 255 ASP A N 1
ATOM 1970 C CA . ASP A 1 255 ? 8.499 -5.790 -8.959 1.00 92.69 255 ASP A CA 1
ATOM 1971 C C . ASP A 1 255 ? 9.066 -6.972 -8.162 1.00 92.69 255 ASP A C 1
ATOM 1973 O O . ASP A 1 255 ? 9.181 -8.087 -8.682 1.00 92.69 255 ASP A O 1
ATOM 1977 N N . THR A 1 256 ? 9.395 -6.752 -6.887 1.00 96.12 256 THR A N 1
ATOM 1978 C CA . THR A 1 256 ? 9.866 -7.808 -5.984 1.00 96.12 256 THR A CA 1
ATOM 1979 C C . THR A 1 256 ? 8.762 -8.828 -5.708 1.00 96.12 256 THR A C 1
ATOM 1981 O O . THR A 1 256 ? 9.013 -10.032 -5.786 1.00 96.12 256 THR A O 1
ATOM 1984 N N . ILE A 1 257 ? 7.541 -8.378 -5.419 1.00 95.56 257 ILE A N 1
ATOM 1985 C CA . ILE A 1 257 ? 6.379 -9.242 -5.175 1.00 95.56 257 ILE A CA 1
ATOM 1986 C C . ILE A 1 257 ? 6.068 -10.093 -6.412 1.00 95.56 257 ILE A C 1
ATOM 1988 O O . ILE A 1 257 ? 5.842 -11.296 -6.292 1.00 95.56 257 ILE A O 1
ATOM 1992 N N . ALA A 1 258 ? 6.107 -9.489 -7.598 1.00 91.62 258 ALA A N 1
ATOM 1993 C CA . ALA A 1 258 ? 5.767 -10.153 -8.848 1.00 91.62 258 ALA A CA 1
ATOM 1994 C C . ALA A 1 258 ? 6.823 -11.175 -9.298 1.00 91.62 258 ALA A C 1
ATOM 1996 O O . ALA A 1 258 ? 6.464 -12.213 -9.856 1.00 91.62 258 ALA A O 1
ATOM 1997 N N . ASN A 1 259 ? 8.112 -10.893 -9.071 1.00 93.81 259 ASN A N 1
ATOM 1998 C CA . ASN A 1 259 ? 9.190 -11.609 -9.761 1.00 93.81 259 ASN A CA 1
ATOM 1999 C C . ASN A 1 259 ? 10.161 -12.371 -8.851 1.00 93.81 259 ASN A C 1
ATOM 2001 O O . ASN A 1 259 ? 10.946 -13.173 -9.357 1.00 93.81 259 ASN A O 1
ATOM 2005 N N . SER A 1 260 ? 10.175 -12.137 -7.534 1.00 95.06 260 SER A N 1
ATOM 2006 C CA . SER A 1 260 ? 11.181 -12.782 -6.682 1.00 95.06 260 SER A CA 1
ATOM 2007 C C . SER A 1 260 ? 10.880 -14.262 -6.423 1.00 95.06 260 SER A C 1
ATOM 2009 O O . SER A 1 260 ? 9.739 -14.675 -6.200 1.00 95.06 260 SER A O 1
ATOM 2011 N N . THR A 1 261 ? 11.936 -15.077 -6.432 1.00 96.12 261 THR A N 1
ATOM 2012 C CA . THR A 1 261 ? 11.870 -16.521 -6.184 1.00 96.12 261 THR A CA 1
ATOM 2013 C C . THR A 1 261 ? 12.780 -16.941 -5.035 1.00 96.12 261 THR A C 1
ATOM 2015 O O . THR A 1 261 ? 13.719 -16.239 -4.652 1.00 96.12 261 THR A O 1
ATOM 2018 N N . HIS A 1 262 ? 12.490 -18.101 -4.445 1.00 92.31 262 HIS A N 1
ATOM 2019 C CA . HIS A 1 262 ? 13.377 -18.695 -3.446 1.00 92.31 262 HIS A CA 1
ATOM 2020 C C . HIS A 1 262 ? 14.703 -19.091 -4.089 1.00 92.31 262 HIS A C 1
ATOM 2022 O O . HIS A 1 262 ? 14.719 -19.661 -5.181 1.00 92.31 262 HIS A O 1
ATOM 2028 N N . ASN A 1 263 ? 15.807 -18.826 -3.388 1.00 89.06 263 ASN A N 1
ATOM 2029 C CA . ASN A 1 263 ? 17.159 -19.034 -3.902 1.00 89.06 263 ASN A CA 1
ATOM 2030 C C . ASN A 1 263 ? 17.355 -20.450 -4.475 1.00 89.06 263 ASN A C 1
ATOM 2032 O O . ASN A 1 263 ? 17.089 -21.445 -3.798 1.00 89.06 263 ASN A O 1
ATOM 2036 N N . GLY A 1 264 ? 17.833 -20.528 -5.718 1.00 86.12 264 GLY A N 1
ATOM 2037 C CA . GLY A 1 264 ? 18.051 -21.791 -6.426 1.00 86.12 264 GLY A CA 1
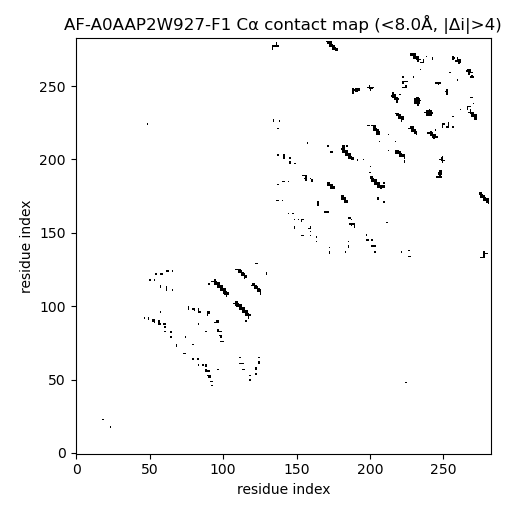ATOM 2038 C C . GLY A 1 264 ? 16.772 -22.494 -6.893 1.00 86.12 264 GLY A C 1
ATOM 2039 O O . GLY A 1 264 ? 16.817 -23.689 -7.179 1.00 86.12 264 GLY A O 1
ATOM 2040 N N . THR A 1 265 ? 15.634 -21.793 -6.952 1.00 89.31 265 THR A N 1
ATOM 2041 C CA . THR A 1 265 ? 14.353 -22.341 -7.422 1.00 89.31 265 THR A CA 1
ATOM 2042 C C . THR A 1 265 ? 13.577 -21.333 -8.275 1.00 89.31 265 THR A C 1
ATOM 2044 O O . THR A 1 265 ? 13.753 -20.125 -8.131 1.00 89.31 265 THR A O 1
ATOM 2047 N N . ASP A 1 266 ? 12.626 -21.829 -9.068 1.00 91.94 266 ASP A N 1
ATOM 2048 C CA . ASP A 1 266 ? 11.641 -21.003 -9.789 1.00 91.94 266 ASP A CA 1
ATOM 2049 C C . ASP A 1 266 ? 10.367 -20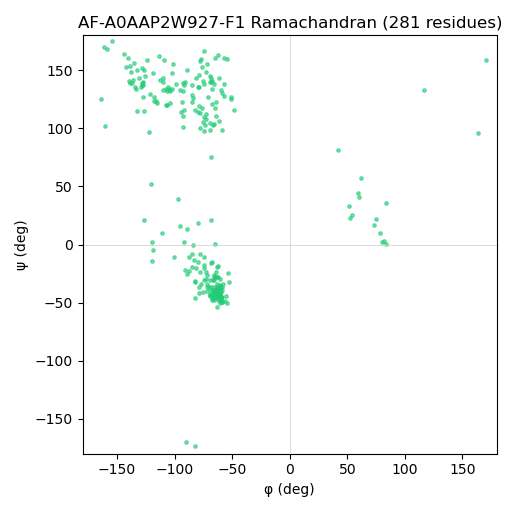.748 -8.961 1.00 91.94 266 ASP A C 1
ATOM 2051 O O . ASP A 1 266 ? 9.322 -20.357 -9.482 1.00 91.94 266 ASP A O 1
ATOM 2055 N N . ARG A 1 267 ? 10.400 -21.038 -7.654 1.00 93.38 267 ARG A N 1
ATOM 2056 C CA . ARG A 1 267 ? 9.220 -20.921 -6.792 1.00 93.38 267 ARG A CA 1
ATOM 2057 C C . ARG A 1 267 ? 9.080 -19.483 -6.307 1.00 93.38 267 ARG A C 1
ATOM 2059 O O . ARG A 1 267 ? 10.018 -18.995 -5.675 1.00 93.38 267 ARG A O 1
ATOM 2066 N N . PRO A 1 268 ? 7.922 -18.837 -6.509 1.00 95.19 268 PRO A N 1
ATOM 2067 C CA . PRO A 1 268 ? 7.738 -17.446 -6.126 1.00 95.19 268 PRO A CA 1
ATOM 2068 C C . PRO A 1 268 ? 7.746 -17.301 -4.605 1.00 95.19 268 PRO A C 1
ATOM 2070 O O . PRO A 1 268 ? 7.174 -18.137 -3.897 1.00 95.19 268 PRO A O 1
ATOM 2073 N N . THR A 1 269 ? 8.378 -16.243 -4.106 1.00 96.75 269 THR A N 1
ATOM 2074 C CA . THR A 1 269 ? 8.400 -15.874 -2.677 1.00 96.75 269 THR A CA 1
ATOM 2075 C C . THR A 1 269 ? 7.065 -15.308 -2.204 1.00 96.75 269 THR A C 1
ATOM 2077 O O . THR A 1 269 ? 6.762 -15.419 -1.021 1.00 96.75 269 THR A O 1
ATOM 2080 N N . TRP A 1 270 ? 6.254 -14.764 -3.113 1.00 97.31 270 TRP A N 1
ATOM 2081 C CA . TRP A 1 270 ? 4.953 -14.164 -2.834 1.00 97.31 270 TRP A CA 1
ATOM 2082 C C . TRP A 1 270 ? 3.861 -14.793 -3.696 1.00 97.31 270 TRP A C 1
ATOM 2084 O O . TRP A 1 270 ? 4.082 -15.165 -4.849 1.00 97.31 270 TRP A O 1
ATOM 2094 N N . LYS A 1 271 ? 2.658 -14.920 -3.138 1.00 96.00 271 LYS A N 1
ATOM 2095 C CA . LYS A 1 271 ? 1.459 -15.363 -3.856 1.00 96.00 271 LYS A CA 1
ATOM 2096 C C . LYS A 1 271 ? 0.275 -14.508 -3.456 1.00 96.00 271 LYS A C 1
ATOM 2098 O O . LYS A 1 271 ? 0.100 -14.231 -2.275 1.00 96.00 271 LYS A O 1
ATOM 2103 N N . LYS A 1 272 ? -0.550 -14.140 -4.432 1.00 94.62 272 LYS A N 1
ATOM 2104 C CA . LYS A 1 272 ? -1.792 -13.408 -4.192 1.00 94.62 272 LYS A CA 1
ATOM 2105 C C . LYS A 1 272 ? -2.705 -14.177 -3.229 1.00 94.62 272 LYS A C 1
ATOM 2107 O O . LYS A 1 272 ? -2.838 -15.399 -3.333 1.00 94.62 272 LYS A O 1
ATOM 2112 N N . VAL A 1 273 ? -3.315 -13.454 -2.295 1.00 91.88 273 VAL A N 1
ATOM 2113 C CA . VAL A 1 273 ? -4.295 -13.977 -1.340 1.00 91.88 273 VAL A CA 1
ATOM 2114 C C . VAL A 1 273 ? -5.691 -13.783 -1.923 1.00 91.88 273 VAL A C 1
ATOM 2116 O O . VAL A 1 273 ? -6.176 -12.665 -2.039 1.00 91.88 273 VAL A O 1
ATOM 2119 N N . GLU A 1 274 ? -6.343 -14.883 -2.295 1.00 85.19 274 GLU A N 1
ATOM 2120 C CA . GLU A 1 274 ? -7.667 -14.851 -2.944 1.00 85.19 274 GLU A CA 1
ATOM 2121 C C . GLU A 1 274 ? -8.832 -14.842 -1.943 1.00 85.19 274 GLU A C 1
ATOM 2123 O O . GLU A 1 274 ? -9.949 -14.459 -2.280 1.00 85.19 274 GLU A O 1
ATOM 2128 N N . LYS A 1 275 ? -8.600 -15.320 -0.715 1.00 85.88 275 LYS A N 1
ATOM 2129 C CA . LYS A 1 275 ? -9.630 -15.462 0.320 1.00 85.88 275 LYS A CA 1
ATOM 2130 C C . LYS A 1 275 ? -9.126 -14.891 1.629 1.00 85.88 275 LYS A C 1
ATOM 2132 O O . LYS A 1 275 ? -8.187 -15.422 2.215 1.00 85.88 275 LYS A O 1
ATOM 2137 N N . PHE A 1 276 ? -9.770 -13.828 2.073 1.00 88.62 276 PHE A N 1
ATOM 2138 C CA . PHE A 1 276 ? -9.465 -13.164 3.325 1.00 88.62 276 PHE A CA 1
ATOM 2139 C C . PHE A 1 276 ? -10.677 -12.356 3.787 1.00 88.62 276 PHE A C 1
ATOM 2141 O O . PHE A 1 276 ? -11.634 -12.162 3.034 1.00 88.62 276 PHE A O 1
ATOM 2148 N N . GLN A 1 277 ? -10.621 -11.892 5.027 1.00 81.94 277 GLN A N 1
ATOM 2149 C CA . GLN A 1 277 ? -11.572 -10.948 5.594 1.00 81.94 277 GLN A CA 1
ATOM 2150 C C . GLN A 1 277 ? -10.802 -9.863 6.337 1.00 81.94 277 GLN A C 1
ATOM 2152 O O . GLN A 1 277 ? -9.874 -10.174 7.080 1.00 81.94 277 GLN A O 1
ATOM 2157 N N . GLU A 1 278 ? -11.195 -8.609 6.148 1.00 83.12 278 GLU A N 1
ATOM 2158 C CA . GLU A 1 278 ? -10.688 -7.493 6.938 1.00 83.12 278 GLU A CA 1
ATOM 2159 C C . GLU A 1 278 ? -11.711 -7.064 7.990 1.00 83.12 278 GLU A C 1
ATOM 2161 O O . GLU A 1 278 ? -12.917 -7.144 7.753 1.00 83.12 278 GLU A O 1
ATOM 2166 N N . ASP A 1 279 ? -11.228 -6.594 9.136 1.00 74.62 279 ASP A N 1
ATOM 2167 C CA . ASP A 1 279 ? -12.065 -6.046 10.203 1.00 74.62 279 ASP A CA 1
ATOM 2168 C C . ASP A 1 279 ? -11.425 -4.786 10.801 1.00 74.62 279 ASP A C 1
ATOM 2170 O O . ASP A 1 279 ? -10.206 -4.729 10.992 1.00 74.62 279 ASP A O 1
ATOM 2174 N N . VAL A 1 280 ? -12.239 -3.771 11.090 1.00 71.88 280 VAL A N 1
ATOM 2175 C CA . VAL A 1 280 ? -11.802 -2.501 11.687 1.00 71.88 280 VAL A CA 1
ATOM 2176 C C . VAL A 1 280 ? -12.194 -2.515 13.164 1.00 71.88 280 VAL A C 1
ATOM 2178 O O . VAL A 1 280 ? -13.348 -2.806 13.471 1.00 71.88 280 VAL A O 1
ATOM 2181 N N . PRO A 1 281 ? -11.299 -2.168 14.105 1.00 59.12 281 PRO A N 1
ATOM 2182 C CA . PRO A 1 281 ? -11.639 -2.197 15.519 1.00 59.12 281 PRO A CA 1
ATOM 2183 C C . PRO A 1 281 ? -12.737 -1.165 15.817 1.00 59.12 281 PRO A C 1
ATOM 2185 O O . PRO A 1 281 ? -12.523 0.032 15.646 1.00 59.12 281 PRO A O 1
ATOM 2188 N N . GLY A 1 282 ? -13.904 -1.634 16.268 1.00 45.06 282 GLY A N 1
ATOM 2189 C CA . GLY A 1 282 ? -14.923 -0.817 16.935 1.00 45.06 282 GLY A CA 1
ATOM 2190 C C . GLY A 1 282 ? -15.536 0.334 16.126 1.00 45.06 282 GLY A C 1
ATOM 2191 O O . GLY A 1 282 ? -15.520 1.470 16.602 1.00 45.06 282 GLY A O 1
ATOM 2192 N N . LYS A 1 283 ? -16.136 0.047 14.965 1.00 36.28 283 LYS A N 1
ATOM 2193 C CA . LYS A 1 283 ? -17.214 0.887 14.412 1.00 36.28 283 LYS A CA 1
ATOM 2194 C C . LYS A 1 283 ? -18.561 0.194 14.537 1.00 36.28 283 LYS A C 1
ATOM 2196 O O . LYS A 1 283 ? -18.608 -1.023 14.262 1.00 36.28 283 LYS A O 1
#

pLDDT: mean 78.41, std 15.86, range [31.95, 98.06]

Mean predicted aligned error: 16.53 Å

Secondary structure (DSSP, 8-state):
-----------------PPPHHHHHHHHHHHHHHHHHHHHHHHHHHHHHTHHHHHHHHHHHHHHHHHHHHHSS---HHHHHHHHHHSS---TT-PPEEEEEE--TTTT--EEEEEESSS---EE-SSS-S---TTHHHHHHHHHHHHHHHH-S--SHHHHHHHHHHHTTT---EEEETTEEEEEEEEE-TTS-TTS-GGGTEEEEEESSSSPPGGGEESEEEETTTTEEEEEBPTTS-B---EE---SSHHHHHHHHHH-B-TTSS-BSEEE--S-EEE-TT-

Sequence (283 aa):
MIRKGLVAVQRKRNTKKGFTLVELIVVIVIILVLAAAVVPWIMRHITNAKKVPCQSNRRALIYDLVDALAMDEAHTVRDLQQMADDSEIKCPEGGTYTVMCTGDPLENTDTLQIVCDKHKDSISGDGGSTPANPNAASLGLWGDFQKFAEQSSQKKNSALREAFLKEYGGQWPTLTVDGETYYIQPFYSESADSSLPMEQRTWLYATKDSGTASNWSVPYVFDPVTQEWYGATKWNGSAGGSANILSKDADTLHDTIANSTHNGTDRPTWKKVEKFQEDVPGK

InterPro domains:
  IPR012902 Prokaryotic N-terminal methylation site [PF07963] (13-38)
  IPR012902 Prokaryotic N-terminal methylation site [PS00409] (17-37)
  IPR012902 Prokaryotic N-terminal methylation site [TIGR02532] (16-39)
  IPR040599 Pilin PilJ, C-terminal [PF18223] (153-237)
  IPR045584 Pilin-like [SSF54523] (19-116)

Organism: NCBI:txid2897778

Nearest PDB structures (foldseek):
  6iy8-assembly1_B  TM=4.614E-01  e=5.683E-01  Pseudomonas putida
  8qqu-assembly1_D  TM=4.188E-01  e=1.906E+00  Escherichia coli
  6rku-assembly1_B  TM=4.456E-01  e=7.169E+00  Escherichia coli K-12
  3c2w-assembly2_D  TM=2.288E-01  e=3.390E+00  Pseudomonas aeruginosa